Protein AF-0000000079328468 (afdb_homodimer)

Secondary structure (DSSP, 8-state):
---------EEEEE--GGGHHHHHHHHHHHHHHHH-----HHHHHHHHHHHHH-TTS-EEEEEEETTEEEEEEEEEEEEETTTTEEEEEEEEEEE-GGG-SSSHHHHHHHHHHHHHHH-TTEEEEEEEEETT-HHHHHHHHHTT-EE-SEEEEEEESS---/---------EEEEE--GGGHHHHHHHHHHHHHHHH-----HHHHHHHHHHHHH-TTS-EEEEEEETTEEEEEEEEEEEEETTTTEEEEEEEEEEE-GGG-SSSHHHHHHHHHHHHHHH-TTEEEEEEEEETT-HHHHHHHHHTT-EE-SEEEEEEESS---

Radius of gyration: 21.81 Å; Cα contacts (8 Å, |Δi|>4): 587; chains: 2; bounding box: 40×97×48 Å

pLDDT: mean 92.76, std 12.86, range [35.12, 98.88]

Foldseek 3Di:
DPPPVVPFDKDKDWDAPVCLVVLLVQLQVVCCVAVVAHDDSVVSSVVSNVCNVDPQAWTKIFIDTVNHGFWIKIWGWDADPVLQAIETEIDSTGGHPVCPPVCRRVVRVVVVVVVQVVDSRYPYYHYDGDPPPVVVVVVCVVSPDDDDPDDDDDDDPDDRD/DPPPVVPFDKDKDWDAPVCLVVLLVQLQCVCCVAVVAGDDSVVSSVVSNVCNVDPQAWTKMFIDTVNHGFWIKIWGWDADPVLQAIETEIDSTGGHPVCPPVCRRVVRVVVVVVVQVVDSRYDYYHYDGDPPPVVVVVVCVVSPDDDDPDDDDDDDPDDRD

Nearest PDB structures (foldseek):
  3dsb-assembly1_B  TM=9.586E-01  e=2.368E-22  Clostridioides difficile 630
  8a9n-assembly1_B  TM=8.950E-01  e=8.466E-10  Acinetobacter baumannii
  8a9o-assembly1_A  TM=9.016E-01  e=1.155E-09  Acinetobacter baumannii
  8a9o-assembly1_B  TM=8.934E-01  e=1.229E-09  Acinetobacter baumannii
  2fe7-assembly1_B  TM=8.605E-01  e=7.008E-09  Pseudomonas aeruginosa UCBPP-PA14

Structure (mmCIF, N/CA/C/O backbone):
data_AF-0000000079328468-model_v1
#
loop_
_entity.id
_entity.type
_entity.pdbx_description
1 polymer N-acetyltransferase
#
loop_
_atom_site.group_PDB
_atom_site.id
_atom_site.type_symbol
_atom_site.label_atom_id
_atom_site.label_alt_id
_atom_site.label_comp_id
_atom_site.label_asym_id
_atom_site.label_entity_id
_atom_site.label_seq_id
_atom_site.pdbx_PDB_ins_code
_atom_site.Cartn_x
_atom_site.Cartn_y
_atom_site.Cartn_z
_atom_site.occupancy
_atom_site.B_iso_or_equiv
_atom_site.auth_seq_id
_atom_site.auth_comp_id
_atom_site.auth_asym_id
_atom_site.auth_atom_id
_atom_site.pdbx_PDB_model_num
ATOM 1 N N . MET A 1 1 ? -11.258 -50.719 -21.359 1 35.12 1 MET A N 1
ATOM 2 C CA . MET A 1 1 ? -10.68 -49.375 -21.5 1 35.12 1 MET A CA 1
ATOM 3 C C . MET A 1 1 ? -10.758 -48.625 -20.172 1 35.12 1 MET A C 1
ATOM 5 O O . MET A 1 1 ? -11.852 -48.312 -19.703 1 35.12 1 MET A O 1
ATOM 9 N N . SER A 1 2 ? -9.914 -48.969 -19.172 1 38.81 2 SER A N 1
ATOM 10 C CA . SER A 1 2 ? -9.828 -48.406 -17.828 1 38.81 2 SER A CA 1
ATOM 11 C C . SER A 1 2 ? -9.859 -46.875 -17.891 1 38.81 2 SER A C 1
ATOM 13 O O . SER A 1 2 ? -9.125 -46.25 -18.672 1 38.81 2 SER A O 1
ATOM 15 N N . ASN A 1 3 ? -10.977 -46.219 -17.797 1 37.25 3 ASN A N 1
ATOM 16 C CA . ASN A 1 3 ? -11.086 -44.781 -17.719 1 37.25 3 ASN A CA 1
ATOM 17 C C . ASN A 1 3 ? -10.031 -44.188 -16.781 1 37.25 3 ASN A C 1
ATOM 19 O O . ASN A 1 3 ? -10.133 -44.312 -15.562 1 37.25 3 ASN A O 1
ATOM 23 N N . TYR A 1 4 ? -8.688 -44.406 -16.938 1 41.44 4 TYR A N 1
ATOM 24 C CA . TYR A 1 4 ? -7.66 -43.594 -16.297 1 41.44 4 TYR A CA 1
ATOM 25 C C . TYR A 1 4 ? -8.133 -42.156 -16.125 1 41.44 4 TYR A C 1
ATOM 27 O O . TYR A 1 4 ? -8.172 -41.375 -17.094 1 41.44 4 TYR A O 1
ATOM 35 N N . GLU A 1 5 ? -9.328 -41.844 -15.641 1 42.03 5 GLU A N 1
ATOM 36 C CA . GLU A 1 5 ? -9.664 -40.469 -15.289 1 42.03 5 GLU A CA 1
ATOM 37 C C . GLU A 1 5 ? -8.461 -39.75 -14.703 1 42.03 5 GLU A C 1
ATOM 39 O O . GLU A 1 5 ? -7.914 -40.156 -13.68 1 42.03 5 GLU A O 1
ATOM 44 N N . ASN A 1 6 ? -7.34 -39.312 -15.344 1 47.75 6 ASN A N 1
ATOM 45 C CA . ASN A 1 6 ? -6.262 -38.344 -15.125 1 47.75 6 ASN A CA 1
ATOM 46 C C . ASN A 1 6 ? -6.676 -37.25 -14.148 1 47.75 6 ASN A C 1
ATOM 48 O O . ASN A 1 6 ? -7.141 -36.188 -14.562 1 47.75 6 ASN A O 1
ATOM 52 N N . SER A 1 7 ? -7.453 -37.281 -13.102 1 56.78 7 SER A N 1
ATOM 53 C CA . SER A 1 7 ? -8.039 -36.281 -12.219 1 56.78 7 SER A CA 1
ATOM 54 C C . SER A 1 7 ? -6.969 -35.375 -11.641 1 56.78 7 SER A C 1
ATOM 56 O O . SER A 1 7 ? -6.176 -35.781 -10.789 1 56.78 7 SER A O 1
ATOM 58 N N . ASN A 1 8 ? -6.312 -34.5 -12.422 1 77.12 8 ASN A N 1
ATOM 59 C CA . ASN A 1 8 ? -5.41 -33.5 -11.898 1 77.12 8 ASN A CA 1
ATOM 60 C C . ASN A 1 8 ? -6.031 -32.75 -10.727 1 77.12 8 ASN A C 1
ATOM 62 O O . ASN A 1 8 ? -7.105 -32.156 -10.859 1 77.12 8 ASN A O 1
ATOM 66 N N . SER A 1 9 ? -5.543 -33.094 -9.492 1 90.56 9 SER A N 1
ATOM 67 C CA . SER A 1 9 ? -6.027 -32.469 -8.281 1 90.56 9 SER A CA 1
ATOM 68 C C . SER A 1 9 ? -5.605 -31 -8.227 1 90.56 9 SER A C 1
ATOM 70 O O . SER A 1 9 ? -4.414 -30.688 -8.102 1 90.56 9 SER A O 1
ATOM 72 N N . ILE A 1 10 ? -6.484 -30.141 -8.578 1 93.88 10 ILE A N 1
ATOM 73 C CA . ILE A 1 10 ? -6.246 -28.703 -8.539 1 93.88 10 ILE A CA 1
ATOM 74 C C . ILE A 1 10 ? -6.684 -28.141 -7.191 1 93.88 10 ILE A C 1
ATOM 76 O O . ILE A 1 10 ? -7.742 -28.5 -6.676 1 93.88 10 ILE A O 1
ATOM 80 N N . LYS A 1 11 ? -5.824 -27.312 -6.582 1 96.69 11 LYS A N 1
ATOM 81 C CA . LYS A 1 11 ? -6.152 -26.688 -5.301 1 96.69 11 LYS A CA 1
ATOM 82 C C . LYS A 1 11 ? -5.531 -25.297 -5.188 1 96.69 11 LYS A C 1
ATOM 84 O O . LYS A 1 11 ? -4.402 -25.078 -5.633 1 96.69 11 LYS A O 1
ATOM 89 N N . ILE A 1 12 ? -6.285 -24.391 -4.652 1 98.44 12 ILE A N 1
ATOM 90 C CA . ILE A 1 12 ? -5.719 -23.125 -4.164 1 98.44 12 ILE A CA 1
ATOM 91 C C . ILE A 1 12 ? -5.629 -23.156 -2.641 1 98.44 12 ILE A C 1
ATOM 93 O O . ILE A 1 12 ? -6.598 -23.516 -1.962 1 98.44 12 ILE A O 1
ATOM 97 N N . ARG A 1 13 ? -4.531 -22.859 -2.125 1 98.31 13 ARG A N 1
ATOM 98 C CA . ARG A 1 13 ? -4.328 -22.891 -0.681 1 98.31 13 ARG A CA 1
ATOM 99 C C . ARG A 1 13 ? -3.34 -21.797 -0.25 1 98.31 13 ARG A C 1
ATOM 101 O O . ARG A 1 13 ? -2.611 -21.25 -1.078 1 98.31 13 ARG A O 1
ATOM 108 N N . LYS A 1 14 ? -3.338 -21.5 1.048 1 98.5 14 LYS A N 1
ATOM 109 C CA . LYS A 1 14 ? -2.285 -20.656 1.599 1 98.5 14 LYS A CA 1
ATOM 110 C C . LYS A 1 14 ? -0.91 -21.297 1.402 1 98.5 14 LYS A C 1
ATOM 112 O O . LYS A 1 14 ? -0.753 -22.5 1.551 1 98.5 14 LYS A O 1
ATOM 117 N N . ALA A 1 15 ? 0.048 -20.516 1.051 1 98.69 15 ALA A N 1
ATOM 118 C CA . ALA A 1 15 ? 1.417 -21 0.904 1 98.69 15 ALA A CA 1
ATOM 119 C C . ALA A 1 15 ? 2.002 -21.406 2.254 1 98.69 15 ALA A C 1
ATOM 121 O O . ALA A 1 15 ? 1.599 -20.891 3.295 1 98.69 15 ALA A O 1
ATOM 122 N N . LYS A 1 16 ? 2.871 -22.344 2.18 1 97.88 16 LYS A N 1
ATOM 123 C CA . LYS A 1 16 ? 3.617 -22.812 3.34 1 97.88 16 LYS A CA 1
ATOM 124 C C . LYS A 1 16 ? 5.117 -22.625 3.143 1 97.88 16 LYS A C 1
ATOM 126 O O . LYS A 1 16 ? 5.574 -22.328 2.033 1 97.88 16 LYS A O 1
ATOM 131 N N . ILE A 1 17 ? 5.832 -22.812 4.27 1 98.44 17 ILE A N 1
ATOM 132 C CA . ILE A 1 17 ? 7.277 -22.609 4.219 1 98.44 17 ILE A CA 1
ATOM 133 C C . ILE A 1 17 ? 7.895 -23.594 3.219 1 98.44 17 ILE A C 1
ATOM 135 O O . ILE A 1 17 ? 8.891 -23.266 2.564 1 98.44 17 ILE A O 1
ATOM 139 N N . GLU A 1 18 ? 7.285 -24.703 2.963 1 98.25 18 GLU A N 1
ATOM 140 C CA . GLU A 1 18 ? 7.766 -25.703 2.012 1 98.25 18 GLU A CA 1
ATOM 141 C C . GLU A 1 18 ? 7.699 -25.188 0.581 1 98.25 18 GLU A C 1
ATOM 143 O O . GLU A 1 18 ? 8.344 -25.719 -0.317 1 98.25 18 GLU A O 1
ATOM 148 N N . ASP A 1 19 ? 6.926 -24.125 0.338 1 98.69 19 ASP A N 1
ATOM 149 C CA . ASP A 1 19 ? 6.766 -23.562 -0.994 1 98.69 19 ASP A CA 1
ATOM 150 C C . ASP A 1 19 ? 7.824 -22.484 -1.26 1 98.69 19 ASP A C 1
ATOM 152 O O . ASP A 1 19 ? 7.887 -21.938 -2.357 1 98.69 19 ASP A O 1
ATOM 156 N N . LEU A 1 20 ? 8.703 -22.219 -0.296 1 98.81 20 LEU A N 1
ATOM 157 C CA . LEU A 1 20 ? 9.625 -21.094 -0.315 1 98.81 20 LEU A CA 1
ATOM 158 C C . LEU A 1 20 ? 10.453 -21.094 -1.597 1 98.81 20 LEU A C 1
ATOM 160 O O . LEU A 1 20 ? 10.484 -20.094 -2.318 1 98.81 20 LEU A O 1
ATOM 164 N N . GLU A 1 21 ? 11.062 -22.156 -1.956 1 98.75 21 GLU A N 1
ATOM 165 C CA . GLU A 1 21 ? 11.961 -22.219 -3.1 1 98.75 21 GLU A CA 1
ATOM 166 C C . GLU A 1 21 ? 11.227 -21.906 -4.402 1 98.75 21 GLU A C 1
ATOM 168 O O . GLU A 1 21 ? 11.734 -21.141 -5.238 1 98.75 21 GLU A O 1
ATOM 173 N N . THR A 1 22 ? 10.07 -22.453 -4.547 1 98.75 22 THR A N 1
ATOM 174 C CA . THR A 1 22 ? 9.281 -22.234 -5.758 1 98.75 22 THR A CA 1
ATOM 175 C C . THR A 1 22 ? 8.844 -20.766 -5.844 1 98.75 22 THR A C 1
ATOM 177 O O . THR A 1 22 ? 8.938 -20.156 -6.906 1 98.75 22 THR A O 1
ATOM 180 N N . ILE A 1 23 ? 8.414 -20.188 -4.746 1 98.81 23 ILE A N 1
ATOM 181 C CA . ILE A 1 23 ? 7.93 -18.812 -4.723 1 98.81 23 ILE A CA 1
ATOM 182 C C . ILE A 1 23 ? 9.078 -17.859 -5.027 1 98.81 23 ILE A C 1
ATOM 184 O O . ILE A 1 23 ? 8.914 -16.891 -5.777 1 98.81 23 ILE A O 1
ATOM 188 N N . VAL A 1 24 ? 10.25 -18.156 -4.496 1 98.88 24 VAL A N 1
ATOM 189 C CA . VAL A 1 24 ? 11.43 -17.344 -4.781 1 98.88 24 VAL A CA 1
ATOM 190 C C . VAL A 1 24 ? 11.742 -17.406 -6.273 1 98.88 24 VAL A C 1
ATOM 192 O O . VAL A 1 24 ? 11.961 -16.375 -6.906 1 98.88 24 VAL A O 1
ATOM 195 N N . LYS A 1 25 ? 11.727 -18.578 -6.809 1 98.69 25 LYS A N 1
ATOM 196 C CA . LYS A 1 25 ? 11.984 -18.75 -8.234 1 98.69 25 LYS A CA 1
ATOM 197 C C . LYS A 1 25 ? 10.953 -18.016 -9.078 1 98.69 25 LYS A C 1
ATOM 199 O O . LYS A 1 25 ? 11.312 -17.328 -10.039 1 98.69 25 LYS A O 1
ATOM 204 N N . PHE A 1 26 ? 9.711 -18.125 -8.734 1 98.56 26 PHE A N 1
ATOM 205 C CA . PHE A 1 26 ? 8.633 -17.469 -9.461 1 98.56 26 PHE A CA 1
ATOM 206 C C . PHE A 1 26 ? 8.781 -15.953 -9.391 1 98.56 26 PHE A C 1
ATOM 208 O O . PHE A 1 26 ? 8.586 -15.258 -10.391 1 98.56 26 PHE A O 1
ATOM 215 N N . ASN A 1 27 ? 9.117 -15.438 -8.188 1 98.5 27 ASN A N 1
ATOM 216 C CA . ASN A 1 27 ? 9.305 -13.992 -8.047 1 98.5 27 ASN A CA 1
ATOM 217 C C . ASN A 1 27 ? 10.492 -13.5 -8.875 1 98.5 27 ASN A C 1
ATOM 219 O O . ASN A 1 27 ? 10.43 -12.422 -9.469 1 98.5 27 ASN A O 1
ATOM 223 N N . TYR A 1 28 ? 11.531 -14.266 -8.852 1 98.31 28 TYR A N 1
ATOM 224 C CA . TYR A 1 28 ? 12.68 -13.914 -9.68 1 98.31 28 TYR A CA 1
ATOM 225 C C . TYR A 1 28 ? 12.297 -13.836 -11.148 1 98.31 28 TYR A C 1
ATOM 227 O O . TYR A 1 28 ? 12.609 -12.852 -11.836 1 98.31 28 TYR A O 1
ATOM 235 N N . ASN A 1 29 ? 11.609 -14.836 -11.68 1 97.56 29 ASN A N 1
ATOM 236 C CA . ASN A 1 29 ? 11.156 -14.875 -13.062 1 97.56 29 ASN A CA 1
ATOM 237 C C . ASN A 1 29 ? 10.188 -13.734 -13.367 1 97.56 29 ASN A C 1
ATOM 239 O O . ASN A 1 29 ? 10.25 -13.125 -14.438 1 97.56 29 ASN A O 1
ATOM 243 N N . LEU A 1 30 ? 9.305 -13.5 -12.406 1 95.38 30 LEU A N 1
ATOM 244 C CA . LEU A 1 30 ? 8.344 -12.414 -12.547 1 95.38 30 LEU A CA 1
ATOM 245 C C . LEU A 1 30 ? 9.047 -11.086 -12.805 1 95.38 30 LEU A C 1
ATOM 247 O O . LEU A 1 30 ? 8.75 -10.398 -13.781 1 95.38 30 LEU A O 1
ATOM 251 N N . ALA A 1 31 ? 9.984 -10.727 -11.906 1 95.12 31 ALA A N 1
ATOM 252 C CA . ALA A 1 31 ? 10.734 -9.484 -12.023 1 95.12 31 ALA A CA 1
ATOM 253 C C . ALA A 1 31 ? 11.484 -9.422 -13.352 1 95.12 31 ALA A C 1
ATOM 255 O O . ALA A 1 31 ? 11.484 -8.391 -14.023 1 95.12 31 ALA A O 1
ATOM 256 N N . LYS A 1 32 ? 12.062 -10.5 -13.734 1 95.12 32 LYS A N 1
ATOM 257 C CA . LYS A 1 32 ? 12.844 -10.562 -14.969 1 95.12 32 LYS A CA 1
ATOM 258 C C . LYS A 1 32 ? 11.953 -10.414 -16.203 1 95.12 32 LYS A C 1
ATOM 260 O O . LYS A 1 32 ? 12.242 -9.609 -17.094 1 95.12 32 LYS A O 1
ATOM 265 N N . GLU A 1 33 ? 10.867 -11.109 -16.219 1 92.69 33 GLU A N 1
ATOM 266 C CA . GLU A 1 33 ? 10 -11.18 -17.391 1 92.69 33 GLU A CA 1
ATOM 267 C C . GLU A 1 33 ? 9.211 -9.883 -17.578 1 92.69 33 GLU A C 1
ATOM 269 O O . GLU A 1 33 ? 8.961 -9.461 -18.703 1 92.69 33 GLU A O 1
ATOM 274 N N . THR A 1 34 ? 8.812 -9.273 -16.5 1 89.12 34 THR A N 1
ATOM 275 C CA . THR A 1 34 ? 7.848 -8.188 -16.609 1 89.12 34 THR A CA 1
ATOM 276 C C . THR A 1 34 ? 8.539 -6.836 -16.438 1 89.12 34 THR A C 1
ATOM 278 O O . THR A 1 34 ? 8.078 -5.828 -16.984 1 89.12 34 THR A O 1
ATOM 281 N N . GLU A 1 35 ? 9.641 -6.809 -15.633 1 88.44 35 GLU A N 1
ATOM 282 C CA . GLU A 1 35 ? 10.266 -5.523 -15.344 1 88.44 35 GLU A CA 1
ATOM 283 C C . GLU A 1 35 ? 11.734 -5.523 -15.75 1 88.44 35 GLU A C 1
ATOM 285 O O . GLU A 1 35 ? 12.438 -4.527 -15.57 1 88.44 35 GLU A O 1
ATOM 290 N N . ASP A 1 36 ? 12.227 -6.602 -16.328 1 91.56 36 ASP A N 1
ATOM 291 C CA . ASP A 1 36 ? 13.609 -6.773 -16.766 1 91.56 36 ASP A CA 1
ATOM 292 C C . ASP A 1 36 ? 14.578 -6.52 -15.602 1 91.56 36 ASP A C 1
ATOM 294 O O . ASP A 1 36 ? 15.609 -5.867 -15.781 1 91.56 36 ASP A O 1
ATOM 298 N N . LYS A 1 37 ? 14.211 -6.992 -14.414 1 92.69 37 LYS A N 1
ATOM 299 C CA . LYS A 1 37 ? 15.031 -6.859 -13.211 1 92.69 37 LYS A CA 1
ATOM 300 C C . LYS A 1 37 ? 15.602 -8.203 -12.781 1 92.69 37 LYS A C 1
ATOM 302 O O . LYS A 1 37 ? 14.914 -9.227 -12.844 1 92.69 37 LYS A O 1
ATOM 307 N N . GLU A 1 38 ? 16.812 -8.148 -12.375 1 96.19 38 GLU A N 1
ATOM 308 C CA . GLU A 1 38 ? 17.438 -9.305 -11.734 1 96.19 38 GLU A CA 1
ATOM 309 C C . GLU A 1 38 ? 17.531 -9.109 -10.219 1 96.19 38 GLU A C 1
ATOM 311 O O . GLU A 1 38 ? 18.391 -8.367 -9.742 1 96.19 38 GLU A O 1
ATOM 316 N N . LEU A 1 39 ? 16.766 -9.789 -9.523 1 97.06 39 LEU A N 1
ATOM 317 C CA . LEU A 1 39 ? 16.703 -9.625 -8.078 1 97.06 39 LEU A CA 1
ATOM 318 C C . LEU A 1 39 ? 17.844 -10.367 -7.395 1 97.06 39 LEU A C 1
ATOM 320 O O . LEU A 1 39 ? 18.312 -11.391 -7.891 1 97.06 39 LEU A O 1
ATOM 324 N N . ASP A 1 40 ? 18.328 -9.828 -6.34 1 97.5 40 ASP A N 1
ATOM 325 C CA . ASP A 1 40 ? 19.266 -10.539 -5.477 1 97.5 40 ASP A CA 1
ATOM 326 C C .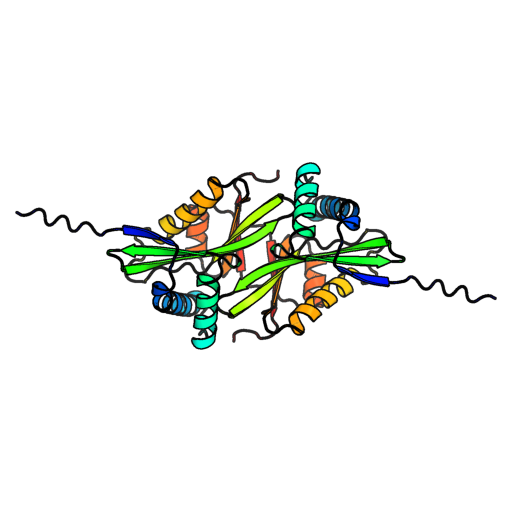 ASP A 1 40 ? 18.594 -11.711 -4.781 1 97.5 40 ASP A C 1
ATOM 328 O O . ASP A 1 40 ? 17.703 -11.516 -3.951 1 97.5 40 ASP A O 1
ATOM 332 N N . LEU A 1 41 ? 19.062 -12.883 -5.074 1 98 41 LEU A N 1
ATOM 333 C CA . LEU A 1 41 ? 18.391 -14.094 -4.621 1 98 41 LEU A CA 1
ATOM 334 C C . LEU A 1 41 ? 18.438 -14.211 -3.102 1 98 41 LEU A C 1
ATOM 336 O O . LEU A 1 41 ? 17.516 -14.727 -2.48 1 98 41 LEU A O 1
ATOM 340 N N . GLU A 1 42 ? 19.469 -13.742 -2.525 1 98.31 42 GLU A N 1
ATOM 341 C CA . GLU A 1 42 ? 19.578 -13.805 -1.071 1 98.31 42 GLU A CA 1
ATOM 342 C C . GLU A 1 42 ? 18.562 -12.883 -0.408 1 98.31 42 GLU A C 1
ATOM 344 O O . GLU A 1 42 ? 17.859 -13.289 0.519 1 98.31 42 GLU A O 1
ATOM 349 N N . ILE A 1 43 ? 18.469 -11.68 -0.901 1 97.81 43 ILE A N 1
ATOM 350 C CA . ILE A 1 43 ? 17.516 -10.711 -0.367 1 97.81 43 ILE A CA 1
ATOM 351 C C . ILE A 1 43 ? 16.078 -11.203 -0.623 1 97.81 43 ILE A C 1
ATOM 353 O O . ILE A 1 43 ? 15.242 -11.18 0.28 1 97.81 43 ILE A O 1
ATOM 357 N N . LEU A 1 44 ? 15.875 -11.672 -1.829 1 98.5 44 LEU A N 1
ATOM 358 C CA . LEU A 1 44 ? 14.562 -12.172 -2.213 1 98.5 44 LEU A CA 1
ATOM 359 C C . LEU A 1 44 ? 14.141 -13.336 -1.329 1 98.5 44 LEU A C 1
ATOM 361 O O . LEU A 1 44 ? 13.008 -13.383 -0.848 1 98.5 44 LEU A O 1
ATOM 365 N N . THR A 1 45 ? 15.039 -14.266 -1.101 1 98.88 45 THR A N 1
ATOM 366 C CA . THR A 1 45 ? 14.734 -15.43 -0.282 1 98.88 45 THR A CA 1
ATOM 367 C C . THR A 1 45 ? 14.359 -15.016 1.137 1 98.88 45 THR A C 1
ATOM 369 O O . THR A 1 45 ? 13.359 -15.484 1.681 1 98.88 45 THR A O 1
ATOM 372 N N . LYS A 1 46 ? 15.086 -14.133 1.686 1 98.69 46 LYS A N 1
ATOM 373 C CA . LYS A 1 46 ? 14.805 -13.641 3.033 1 98.69 46 LYS A CA 1
ATOM 374 C C . LYS A 1 46 ? 13.469 -12.906 3.082 1 98.69 46 LYS A C 1
ATOM 376 O O . LYS A 1 46 ? 12.719 -13.039 4.051 1 98.69 46 LYS A O 1
ATOM 381 N N . GLY A 1 47 ? 13.219 -12.133 2.027 1 98.5 47 GLY A N 1
ATOM 382 C CA . GLY A 1 47 ? 11.969 -11.398 1.951 1 98.5 47 GLY A CA 1
ATOM 383 C C . GLY A 1 47 ? 10.75 -12.305 1.878 1 98.5 47 GLY A C 1
ATOM 384 O O . GLY A 1 47 ? 9.758 -12.078 2.576 1 98.5 47 GLY A O 1
ATOM 385 N N . VAL A 1 48 ? 10.82 -13.312 1.042 1 98.81 48 VAL A N 1
ATOM 386 C CA . VAL A 1 48 ? 9.719 -14.258 0.901 1 98.81 48 VAL A CA 1
ATOM 387 C C . VAL A 1 48 ? 9.562 -15.062 2.191 1 98.81 48 VAL A C 1
ATOM 389 O O . VAL A 1 48 ? 8.445 -15.258 2.672 1 98.81 48 VAL A O 1
ATOM 392 N N . GLU A 1 49 ? 10.641 -15.492 2.746 1 98.81 49 GLU A N 1
ATOM 393 C CA . GLU A 1 49 ? 10.602 -16.25 3.994 1 98.81 49 GLU A CA 1
ATOM 394 C C . GLU A 1 49 ? 9.945 -15.438 5.109 1 98.81 49 GLU A C 1
ATOM 396 O O . GLU A 1 49 ? 9.141 -15.969 5.879 1 98.81 49 GLU A O 1
ATOM 401 N N . SER A 1 50 ? 10.32 -14.195 5.203 1 98.38 50 SER A N 1
ATOM 402 C CA . SER A 1 50 ? 9.75 -13.305 6.207 1 98.38 50 SER A CA 1
ATOM 403 C C . SER A 1 50 ? 8.234 -13.211 6.07 1 98.38 50 SER A C 1
ATOM 405 O O . SER A 1 50 ? 7.508 -13.273 7.066 1 98.38 50 SER A O 1
ATOM 407 N N . MET A 1 51 ? 7.816 -13.094 4.875 1 97.75 51 MET A N 1
ATOM 408 C CA . MET A 1 51 ? 6.383 -13 4.609 1 97.75 51 MET A CA 1
ATOM 409 C C . MET A 1 51 ? 5.672 -14.297 4.973 1 97.75 51 MET A C 1
ATOM 411 O O . MET A 1 51 ? 4.594 -14.273 5.562 1 97.75 51 MET A O 1
ATOM 415 N N . LEU A 1 52 ? 6.254 -15.422 4.633 1 98.5 52 LEU A N 1
ATOM 416 C CA . LEU A 1 52 ? 5.645 -16.719 4.902 1 98.5 52 LEU A CA 1
ATOM 417 C C . LEU A 1 52 ? 5.57 -16.984 6.402 1 98.5 52 LEU A C 1
ATOM 419 O O . LEU A 1 52 ? 4.707 -17.734 6.859 1 98.5 52 LEU A O 1
ATOM 423 N N . SER A 1 53 ? 6.363 -16.281 7.156 1 97.81 53 SER A N 1
ATOM 424 C CA . SER A 1 53 ? 6.457 -16.547 8.586 1 97.81 53 SER A CA 1
ATOM 425 C C . SER A 1 53 ? 5.691 -15.508 9.398 1 97.81 53 SER A C 1
ATOM 427 O O . SER A 1 53 ? 5.555 -15.641 10.617 1 97.81 53 SER A O 1
ATOM 429 N N . ASP A 1 54 ? 5.215 -14.5 8.844 1 97.56 54 ASP A N 1
ATOM 430 C CA . ASP A 1 54 ? 4.566 -13.391 9.523 1 97.56 54 ASP A CA 1
ATOM 431 C C . ASP A 1 54 ? 3.32 -12.93 8.773 1 97.56 54 ASP A C 1
ATOM 433 O O . ASP A 1 54 ? 3.414 -12.133 7.836 1 97.56 54 ASP A O 1
ATOM 437 N N . LYS A 1 55 ? 2.193 -13.289 9.211 1 95.56 55 LYS A N 1
ATOM 438 C CA . LYS A 1 55 ? 0.928 -13.07 8.516 1 95.56 55 LYS A CA 1
ATOM 439 C C . LYS A 1 55 ? 0.532 -11.594 8.539 1 95.56 55 LYS A C 1
ATOM 441 O O . LYS A 1 55 ? -0.361 -11.172 7.805 1 95.56 55 LYS A O 1
ATOM 446 N N . SER A 1 56 ? 1.134 -10.82 9.352 1 96.19 56 SER A N 1
ATOM 447 C CA . SER A 1 56 ? 0.827 -9.391 9.391 1 96.19 56 SER A CA 1
ATOM 448 C C . SER A 1 56 ? 1.368 -8.68 8.164 1 96.19 56 SER A C 1
ATOM 450 O O . SER A 1 56 ? 0.97 -7.547 7.871 1 96.19 56 SER A O 1
ATOM 452 N N . LYS A 1 57 ? 2.275 -9.375 7.418 1 97.5 57 LYS A N 1
ATOM 453 C CA . LYS A 1 57 ? 2.906 -8.766 6.25 1 97.5 57 LYS A CA 1
ATOM 454 C C . LYS A 1 57 ? 2.078 -9 4.992 1 97.5 57 LYS A C 1
ATOM 456 O O . LYS A 1 57 ? 2.154 -8.227 4.035 1 97.5 57 LYS A O 1
ATOM 461 N N . GLY A 1 58 ? 1.348 -9.984 4.934 1 97.75 58 GLY A N 1
ATOM 462 C CA . GLY A 1 58 ? 0.569 -10.414 3.781 1 97.75 58 GLY A CA 1
ATOM 463 C C . GLY A 1 58 ? 0.335 -11.914 3.742 1 97.75 58 GLY A C 1
ATOM 464 O O . GLY A 1 58 ? 0.543 -12.602 4.742 1 97.75 58 GLY A O 1
ATOM 465 N N . GLN A 1 59 ? -0.125 -12.336 2.643 1 98.38 59 GLN A N 1
ATOM 466 C CA . GLN A 1 59 ? -0.428 -13.75 2.482 1 98.38 59 GLN A CA 1
ATOM 467 C C . GLN A 1 59 ? -0.215 -14.203 1.039 1 98.38 59 GLN A C 1
ATOM 469 O O . GLN A 1 59 ? -0.722 -13.57 0.108 1 98.38 59 GLN A O 1
ATOM 474 N N . TYR A 1 60 ? 0.561 -15.25 0.879 1 98.81 60 TYR A N 1
ATOM 475 C CA . TYR A 1 60 ? 0.664 -15.938 -0.401 1 98.81 60 TYR A CA 1
ATOM 476 C C . TYR A 1 60 ? -0.392 -17.031 -0.517 1 98.81 60 TYR A C 1
ATOM 478 O O . TYR A 1 60 ? -0.616 -17.797 0.429 1 98.81 60 TYR A O 1
ATOM 486 N N . TYR A 1 61 ? -0.97 -17.094 -1.661 1 98.81 61 TYR A N 1
ATOM 487 C CA . TYR A 1 61 ? -1.736 -18.25 -2.094 1 98.81 61 TYR A CA 1
ATOM 488 C C . TYR A 1 61 ? -1.099 -18.906 -3.316 1 98.81 61 TYR A C 1
ATOM 490 O O . TYR A 1 61 ? -0.606 -18.203 -4.207 1 98.81 61 TYR A O 1
ATOM 498 N N . VAL A 1 62 ? -1.162 -20.219 -3.322 1 98.81 62 VAL A N 1
ATOM 499 C CA . VAL A 1 62 ? -0.575 -20.938 -4.449 1 98.81 62 VAL A CA 1
ATOM 500 C C . VAL A 1 62 ? -1.636 -21.812 -5.109 1 98.81 62 VAL A C 1
ATOM 502 O O . VAL A 1 62 ? -2.562 -22.281 -4.445 1 98.81 62 VAL A O 1
ATOM 505 N N . TYR A 1 63 ? -1.498 -21.875 -6.383 1 98.69 63 TYR A N 1
ATOM 506 C CA . TYR A 1 63 ? -2.258 -22.797 -7.219 1 98.69 63 TYR A CA 1
ATOM 507 C C . TYR A 1 63 ? -1.473 -24.078 -7.469 1 98.69 63 TYR A C 1
ATOM 509 O O . TYR A 1 63 ? -0.364 -24.047 -8.008 1 98.69 63 TYR A O 1
ATOM 517 N N . THR A 1 64 ? -2.051 -25.266 -7.105 1 98.25 64 THR A N 1
ATOM 518 C CA . THR A 1 64 ? -1.308 -26.5 -7.246 1 98.25 64 THR A CA 1
ATOM 519 C C . THR A 1 64 ? -2.041 -27.469 -8.172 1 98.25 64 THR A C 1
ATOM 521 O O . THR A 1 64 ? -3.273 -27.516 -8.188 1 98.25 64 THR A O 1
ATOM 524 N N . ILE A 1 65 ? -1.285 -28.141 -8.969 1 97.19 65 ILE A N 1
ATOM 525 C CA . ILE A 1 65 ? -1.724 -29.281 -9.758 1 97.19 65 ILE A CA 1
ATOM 526 C C . ILE A 1 65 ? -0.945 -30.531 -9.336 1 97.19 65 ILE A C 1
ATOM 528 O O . ILE A 1 65 ? 0.281 -30.578 -9.461 1 97.19 65 ILE A O 1
ATOM 532 N N . ASN A 1 66 ? -1.668 -31.5 -8.789 1 95.81 66 ASN A N 1
ATOM 533 C CA . ASN A 1 66 ? -1.028 -32.688 -8.258 1 95.81 66 ASN A CA 1
ATOM 534 C C . ASN A 1 66 ? 0.066 -32.344 -7.254 1 95.81 66 ASN A C 1
ATOM 536 O O . ASN A 1 66 ? 1.189 -32.844 -7.355 1 95.81 66 ASN A O 1
ATOM 540 N N . ASP A 1 67 ? -0.176 -31.328 -6.434 1 94.88 67 ASP A N 1
ATOM 541 C CA . ASP A 1 67 ? 0.616 -30.922 -5.277 1 94.88 67 ASP A CA 1
ATOM 542 C C . ASP A 1 67 ? 1.864 -30.156 -5.715 1 94.88 67 ASP A C 1
ATOM 544 O O . ASP A 1 67 ? 2.748 -29.891 -4.898 1 94.88 67 ASP A O 1
ATOM 548 N N . LYS A 1 68 ? 1.872 -29.859 -6.965 1 96.88 68 LYS A N 1
ATOM 549 C CA . LYS A 1 68 ? 2.949 -29 -7.453 1 96.88 68 LYS A CA 1
ATOM 550 C C . LYS A 1 68 ? 2.467 -27.578 -7.645 1 96.88 68 LYS A C 1
ATOM 552 O O . LYS A 1 68 ? 1.433 -27.344 -8.273 1 96.88 68 LYS A O 1
ATOM 557 N N . VAL A 1 69 ? 3.236 -26.641 -7.152 1 98.5 69 VAL A N 1
ATOM 558 C CA . VAL A 1 69 ? 2.877 -25.234 -7.293 1 98.5 69 VAL A CA 1
ATOM 559 C C . VAL A 1 69 ? 3.123 -24.766 -8.727 1 98.5 69 VAL A C 1
ATOM 561 O O . VAL A 1 69 ? 4.238 -24.891 -9.242 1 98.5 69 VAL A O 1
ATOM 564 N N . VAL A 1 70 ? 2.072 -24.219 -9.359 1 98.38 70 VAL A N 1
ATOM 565 C CA . VAL A 1 70 ? 2.223 -23.797 -10.75 1 98.38 70 VAL A CA 1
ATOM 566 C C . VAL A 1 70 ? 1.873 -22.312 -10.891 1 98.38 70 VAL A C 1
ATOM 568 O O . VAL A 1 70 ? 2.076 -21.719 -11.953 1 98.38 70 VAL A O 1
ATOM 571 N N . GLY A 1 71 ? 1.313 -21.672 -9.867 1 98.56 71 GLY A N 1
ATOM 572 C CA . GLY A 1 71 ? 0.957 -20.266 -9.836 1 98.56 71 GLY A CA 1
ATOM 573 C C . GLY A 1 71 ? 0.886 -19.703 -8.43 1 98.56 71 GLY A C 1
ATOM 574 O O . GLY A 1 71 ? 0.793 -20.453 -7.453 1 98.56 71 GLY A O 1
ATOM 575 N N . GLN A 1 72 ? 0.959 -18.469 -8.344 1 98.88 72 GLN A N 1
ATOM 576 C CA . GLN A 1 72 ? 0.92 -17.812 -7.043 1 98.88 72 GLN A CA 1
ATOM 577 C C . GLN A 1 72 ? 0.246 -16.453 -7.137 1 98.88 72 GLN A C 1
ATOM 579 O O . GLN A 1 72 ? 0.157 -15.867 -8.219 1 98.88 72 GLN A O 1
ATOM 584 N N . ILE A 1 73 ? -0.242 -15.977 -6.066 1 98.62 73 ILE A N 1
ATOM 585 C CA . ILE A 1 73 ? -0.718 -14.617 -5.84 1 98.62 73 ILE A CA 1
ATOM 586 C C . ILE A 1 73 ? -0.455 -14.211 -4.391 1 98.62 73 ILE A C 1
ATOM 588 O O . ILE A 1 73 ? -0.517 -15.047 -3.486 1 98.62 73 ILE A O 1
ATOM 592 N N . MET A 1 74 ? -0.122 -13.008 -4.195 1 98.75 74 MET A N 1
ATOM 593 C CA . MET A 1 74 ? 0.128 -12.477 -2.859 1 98.75 74 MET A CA 1
ATOM 594 C C . MET A 1 74 ? -0.659 -11.188 -2.629 1 98.75 74 MET A C 1
ATOM 596 O O . MET A 1 74 ? -0.907 -10.43 -3.568 1 98.75 74 MET A O 1
ATOM 600 N N . HIS A 1 75 ? -1.096 -11.008 -1.446 1 98.56 75 HIS A N 1
ATOM 601 C CA . HIS A 1 75 ? -1.574 -9.664 -1.12 1 98.56 75 HIS A CA 1
ATOM 602 C C . HIS A 1 75 ? -0.929 -9.148 0.161 1 98.56 75 HIS A C 1
ATOM 604 O O . HIS A 1 75 ? -0.588 -9.93 1.05 1 98.56 75 HIS A O 1
ATOM 610 N N . THR A 1 76 ? -0.73 -7.848 0.218 1 98.62 76 THR A N 1
ATOM 611 C CA . THR A 1 76 ? -0.371 -7.109 1.424 1 98.62 76 THR A CA 1
ATOM 612 C C . THR A 1 76 ? -1.529 -6.23 1.886 1 98.62 76 THR A C 1
ATOM 614 O O . THR A 1 76 ? -2.627 -6.293 1.326 1 98.62 76 THR A O 1
ATOM 617 N N . TYR A 1 77 ? -1.27 -5.477 2.953 1 97.81 77 TYR A N 1
ATOM 618 C CA . TYR A 1 77 ? -2.363 -4.758 3.598 1 97.81 77 TYR A CA 1
ATOM 619 C C . TYR A 1 77 ? -2.113 -3.254 3.58 1 97.81 77 TYR A C 1
ATOM 621 O O . TYR A 1 77 ? -0.973 -2.807 3.727 1 97.81 77 TYR A O 1
ATOM 629 N N . GLU A 1 78 ? -3.182 -2.533 3.457 1 97.88 78 GLU A N 1
ATOM 630 C CA . GLU A 1 78 ? -3.197 -1.09 3.678 1 97.88 78 GLU A CA 1
ATOM 631 C C . GLU A 1 78 ? -4.434 -0.665 4.465 1 97.88 78 GLU A C 1
ATOM 633 O O . GLU A 1 78 ? -5.562 -0.862 4.012 1 97.88 78 GLU A O 1
ATOM 638 N N . TRP A 1 79 ? -4.25 -0.048 5.582 1 97.94 79 TRP A N 1
ATOM 639 C CA . TRP A 1 79 ? -5.375 0.469 6.355 1 97.94 79 TRP A CA 1
ATOM 640 C C . TRP A 1 79 ? -5.93 1.741 5.723 1 97.94 79 TRP A C 1
ATOM 642 O O . TRP A 1 79 ? -5.168 2.613 5.297 1 97.94 79 TRP A O 1
ATOM 652 N N . SER A 1 80 ? -7.203 1.842 5.645 1 97.38 80 SER A N 1
ATOM 653 C CA . SER A 1 80 ? -7.898 3.055 5.23 1 97.38 80 SER A CA 1
ATOM 654 C C . SER A 1 80 ? -8.719 3.639 6.371 1 97.38 80 SER A C 1
ATOM 656 O O . SER A 1 80 ? -9.781 3.107 6.715 1 97.38 80 SER A O 1
ATOM 658 N N . ASP A 1 81 ? -8.305 4.773 6.898 1 97.81 81 ASP A N 1
ATOM 659 C CA . ASP A 1 81 ? -9.094 5.465 7.918 1 97.81 81 ASP A CA 1
ATOM 660 C C . ASP A 1 81 ? -10.453 5.887 7.367 1 97.81 81 ASP A C 1
ATOM 662 O O . ASP A 1 81 ? -11.453 5.844 8.078 1 97.81 81 ASP A O 1
ATOM 666 N N . TRP A 1 82 ? -10.461 6.277 6.086 1 97.06 82 TRP A N 1
ATOM 667 C CA . TRP A 1 82 ? -11.672 6.809 5.469 1 97.06 82 TRP A CA 1
ATOM 668 C C . TRP A 1 82 ? -12.758 5.738 5.391 1 97.06 82 TRP A C 1
ATOM 670 O O . TRP A 1 82 ? -13.945 6.043 5.496 1 97.06 82 TRP A O 1
ATOM 680 N N . ARG A 1 83 ? -12.312 4.469 5.289 1 96.31 83 ARG A N 1
ATOM 681 C CA . ARG A 1 83 ? -13.258 3.365 5.109 1 96.31 83 ARG A CA 1
ATOM 682 C C . ARG A 1 83 ? -13.383 2.543 6.387 1 96.31 83 ARG A C 1
ATOM 684 O O . ARG A 1 83 ? -14.258 1.688 6.496 1 96.31 83 ARG A O 1
ATOM 691 N N . ASN A 1 84 ? -12.469 2.861 7.316 1 97.38 84 ASN A N 1
ATOM 692 C CA . ASN A 1 84 ? -12.398 2.016 8.5 1 97.38 84 ASN A CA 1
ATOM 693 C C . ASN A 1 84 ? -12.281 0.54 8.133 1 97.38 84 ASN A C 1
ATOM 695 O O . ASN A 1 84 ? -13.055 -0.288 8.609 1 97.38 84 ASN A O 1
ATOM 699 N N . GLY A 1 85 ? -11.289 0.276 7.312 1 97 85 GLY A N 1
ATOM 700 C CA . GLY A 1 85 ? -11.086 -1.07 6.801 1 97 85 GLY A CA 1
ATOM 701 C C . GLY A 1 85 ? -9.766 -1.243 6.078 1 97 85 GLY A C 1
ATOM 702 O O . GLY A 1 85 ? -9.008 -0.285 5.926 1 97 85 GLY A O 1
ATOM 703 N N . MET A 1 86 ? -9.508 -2.441 5.668 1 97.25 86 MET A N 1
ATOM 704 C CA . MET A 1 86 ? -8.25 -2.771 5.016 1 97.25 86 MET A CA 1
ATOM 705 C C . MET A 1 86 ? -8.422 -2.857 3.504 1 97.25 86 MET A C 1
ATOM 707 O O . MET A 1 86 ? -9.438 -3.359 3.02 1 97.25 86 MET A O 1
ATOM 711 N N . PHE A 1 87 ? -7.484 -2.361 2.783 1 97.75 87 PHE A N 1
ATOM 712 C CA . PHE A 1 87 ? -7.324 -2.729 1.382 1 97.75 87 PHE A CA 1
ATOM 713 C C . PHE A 1 87 ? -6.312 -3.861 1.231 1 97.75 87 PHE A C 1
ATOM 715 O O . PHE A 1 87 ? -5.281 -3.875 1.906 1 97.75 87 PHE A O 1
ATOM 722 N N . LEU A 1 88 ? -6.613 -4.77 0.365 1 98.12 88 LEU A N 1
ATOM 723 C CA . LEU A 1 88 ? -5.645 -5.781 -0.05 1 98.12 88 LEU A CA 1
ATOM 724 C C . LEU A 1 88 ? -4.914 -5.344 -1.315 1 98.12 88 LEU A C 1
ATOM 726 O O . LEU A 1 88 ? -5.547 -5.062 -2.336 1 98.12 88 LEU A O 1
ATOM 730 N N . TRP A 1 89 ? -3.65 -5.238 -1.238 1 98.5 89 TRP A N 1
ATOM 731 C CA . TRP A 1 89 ? -2.836 -4.949 -2.414 1 98.5 89 TRP A CA 1
ATOM 732 C C . TRP A 1 89 ? -2.314 -6.234 -3.049 1 98.5 89 TRP A C 1
ATOM 734 O O . TRP A 1 89 ? -1.46 -6.914 -2.477 1 98.5 89 TRP A O 1
ATOM 744 N N . VAL A 1 90 ? -2.809 -6.516 -4.188 1 97.88 90 VAL A N 1
ATOM 745 C CA . VAL A 1 90 ? -2.404 -7.723 -4.902 1 97.88 90 VAL A CA 1
ATOM 746 C C . VAL A 1 90 ? -1.042 -7.504 -5.555 1 97.88 90 VAL A C 1
ATOM 748 O O . VAL A 1 90 ? -0.816 -6.484 -6.211 1 97.88 90 VAL A O 1
ATOM 751 N N . GLN A 1 91 ? -0.183 -8.453 -5.32 1 96.31 91 GLN A N 1
ATOM 752 C CA . GLN A 1 91 ? 1.187 -8.445 -5.824 1 96.31 91 GLN A CA 1
ATOM 753 C C . GLN A 1 91 ? 1.662 -9.852 -6.164 1 96.31 91 GLN A C 1
ATOM 755 O O . GLN A 1 91 ? 0.977 -10.836 -5.863 1 96.31 91 GLN A O 1
ATOM 760 N N . SER A 1 92 ? 2.857 -9.93 -6.848 1 96.69 92 SER A N 1
ATOM 761 C CA . SER A 1 92 ? 3.607 -11.164 -7.074 1 96.69 92 SER A CA 1
ATOM 762 C C . SER A 1 92 ? 2.721 -12.242 -7.688 1 96.69 92 SER A C 1
ATOM 764 O O . SER A 1 92 ? 2.705 -13.383 -7.215 1 96.69 92 SER A O 1
ATOM 766 N N . VAL A 1 93 ? 1.993 -11.82 -8.633 1 96.12 93 VAL A N 1
ATOM 767 C CA . VAL A 1 93 ? 1.19 -12.781 -9.383 1 96.12 93 VAL A CA 1
ATOM 768 C C . VAL A 1 93 ? 2.035 -13.414 -10.484 1 96.12 93 VAL A C 1
ATOM 770 O O . VAL A 1 93 ? 2.643 -12.711 -11.289 1 96.12 93 VAL A O 1
ATOM 773 N N . TYR A 1 94 ? 2.123 -14.711 -10.461 1 97.19 94 TYR A N 1
ATOM 774 C CA . TYR A 1 94 ? 2.947 -15.43 -11.43 1 97.19 94 TYR A CA 1
ATOM 775 C C . TYR A 1 94 ? 2.375 -16.812 -11.719 1 97.19 94 TYR A C 1
ATOM 777 O O . TYR A 1 94 ? 1.92 -17.5 -10.805 1 97.19 94 TYR A O 1
ATOM 785 N N . VAL A 1 95 ? 2.344 -17.141 -12.953 1 97.25 95 VAL A N 1
ATOM 786 C CA . VAL A 1 95 ? 1.977 -18.469 -13.406 1 97.25 95 VAL A CA 1
ATOM 787 C C . VAL A 1 95 ? 3.109 -19.062 -14.242 1 97.25 95 VAL A C 1
ATOM 789 O O . VAL A 1 95 ? 3.598 -18.438 -15.18 1 97.25 95 VAL A O 1
ATOM 792 N N . ASP A 1 96 ? 3.477 -20.25 -13.82 1 97.19 96 ASP A N 1
ATOM 793 C CA . ASP A 1 96 ? 4.504 -20.938 -14.602 1 97.19 96 ASP A CA 1
ATOM 794 C C . ASP A 1 96 ? 4.16 -20.938 -16.078 1 97.19 96 ASP A C 1
ATOM 796 O O . ASP A 1 96 ? 3.006 -21.156 -16.453 1 97.19 96 ASP A O 1
ATOM 800 N N . ALA A 1 97 ? 5.121 -20.719 -16.922 1 94.56 97 ALA A N 1
ATOM 801 C CA . ALA A 1 97 ? 4.938 -20.531 -18.359 1 94.56 97 ALA A CA 1
ATOM 802 C C . ALA A 1 97 ? 4.148 -21.688 -18.969 1 94.56 97 ALA A C 1
ATOM 804 O O . ALA A 1 97 ? 3.279 -21.469 -19.812 1 94.56 97 ALA A O 1
ATOM 805 N N . LYS A 1 98 ? 4.371 -22.922 -18.516 1 94.62 98 LYS A N 1
ATOM 806 C CA . LYS A 1 98 ? 3.766 -24.125 -19.078 1 94.62 98 LYS A CA 1
ATOM 807 C C . LYS A 1 98 ? 2.279 -24.203 -18.734 1 94.62 98 LYS A C 1
ATOM 809 O O . LYS A 1 98 ? 1.543 -25 -19.328 1 94.62 98 LYS A O 1
ATOM 814 N N . HIS A 1 99 ? 1.839 -23.406 -17.844 1 95.75 99 HIS A N 1
ATOM 815 C CA . HIS A 1 99 ? 0.465 -23.516 -17.375 1 95.75 99 HIS A CA 1
ATOM 816 C C . HIS A 1 99 ? -0.314 -22.234 -17.641 1 95.75 99 HIS A C 1
ATOM 818 O O . HIS A 1 99 ? -1.385 -22.016 -17.062 1 95.75 99 HIS A O 1
ATOM 824 N N . ARG A 1 100 ? 0.243 -21.328 -18.484 1 93.12 100 ARG A N 1
ATOM 825 C CA . ARG A 1 100 ? -0.402 -20.062 -18.781 1 93.12 100 ARG A CA 1
ATOM 826 C C . ARG A 1 100 ? -1.513 -20.234 -19.812 1 93.12 100 ARG A C 1
ATOM 828 O O . ARG A 1 100 ? -1.628 -21.297 -20.422 1 93.12 100 ARG A O 1
ATOM 835 N N . ARG A 1 101 ? -2.426 -19.328 -19.797 1 90.69 101 ARG A N 1
ATOM 836 C CA . ARG A 1 101 ? -3.564 -19.312 -20.719 1 90.69 101 ARG A CA 1
ATOM 837 C C . ARG A 1 101 ? -4.523 -20.453 -20.406 1 90.69 101 ARG A C 1
ATOM 839 O O . ARG A 1 101 ? -5.105 -21.047 -21.328 1 90.69 101 ARG A O 1
ATOM 846 N N . LYS A 1 102 ? -4.57 -20.875 -19.156 1 92.5 102 LYS A N 1
ATOM 847 C CA . LYS A 1 102 ? -5.461 -21.938 -18.703 1 92.5 102 LYS A CA 1
ATOM 848 C C . LYS A 1 102 ? -6.375 -21.453 -17.594 1 92.5 102 LYS A C 1
ATOM 850 O O . LYS A 1 102 ? -7.004 -22.266 -16.906 1 92.5 102 LYS A O 1
ATOM 855 N N . GLY A 1 103 ? -6.344 -20.125 -17.266 1 92.56 103 GLY A N 1
ATOM 856 C CA . GLY A 1 103 ? -7.277 -19.547 -16.312 1 92.56 103 GLY A CA 1
ATOM 857 C C . GLY A 1 103 ? -6.738 -19.516 -14.898 1 92.56 103 GLY A C 1
ATOM 858 O O . GLY A 1 103 ? -7.453 -19.156 -13.961 1 92.56 103 GLY A O 1
ATOM 859 N N . VAL A 1 104 ? -5.5 -19.906 -14.703 1 95.25 104 VAL A N 1
ATOM 860 C CA . VAL A 1 104 ? -4.902 -20.016 -13.383 1 95.25 104 VAL A CA 1
ATOM 861 C C . VAL A 1 104 ? -4.914 -18.656 -12.695 1 95.25 104 VAL A C 1
ATOM 863 O O . VAL A 1 104 ? -5.352 -18.531 -11.547 1 95.25 104 VAL A O 1
ATOM 866 N N . TYR A 1 105 ? -4.559 -17.672 -13.414 1 93.94 105 TYR A N 1
ATOM 867 C CA . TYR A 1 105 ? -4.512 -16.328 -12.859 1 93.94 105 TYR A CA 1
ATOM 868 C C . TYR A 1 105 ? -5.902 -15.859 -12.438 1 93.94 105 TYR A C 1
ATOM 870 O O . TYR A 1 105 ? -6.078 -15.32 -11.344 1 93.94 105 TYR A O 1
ATOM 878 N N . LYS A 1 106 ? -6.801 -16.031 -13.273 1 94.56 106 LYS A N 1
ATOM 879 C CA . LYS A 1 106 ? -8.18 -15.633 -13 1 94.56 106 LYS A CA 1
ATOM 880 C C . LYS A 1 106 ? -8.711 -16.328 -11.75 1 94.56 106 LYS A C 1
ATOM 882 O O . LYS A 1 106 ? -9.352 -15.695 -10.906 1 94.56 106 LYS A O 1
ATOM 887 N N . GLU A 1 107 ? -8.445 -17.578 -11.594 1 96.81 107 GLU A N 1
ATOM 888 C CA . GLU A 1 107 ? -8.906 -18.328 -10.438 1 96.81 107 GLU A CA 1
ATOM 889 C C . GLU A 1 107 ? -8.242 -17.844 -9.156 1 96.81 107 GLU A C 1
ATOM 891 O O . GLU A 1 107 ? -8.898 -17.734 -8.117 1 96.81 107 GLU A O 1
ATOM 896 N N . LEU A 1 108 ? -6.961 -17.578 -9.25 1 97.94 108 LEU A N 1
ATOM 897 C CA . LEU A 1 108 ? -6.242 -17.047 -8.094 1 97.94 108 LEU A CA 1
ATOM 898 C C . LEU A 1 108 ? -6.812 -15.695 -7.672 1 97.94 108 LEU A C 1
ATOM 900 O O . LEU A 1 108 ? -7.098 -15.477 -6.492 1 97.94 108 LEU A O 1
ATOM 904 N N . TYR A 1 109 ? -7.008 -14.828 -8.609 1 97.25 109 TYR A N 1
ATOM 905 C CA . TYR A 1 109 ? -7.562 -13.516 -8.305 1 97.25 109 TYR A CA 1
ATOM 906 C C . TYR A 1 109 ? -8.961 -13.633 -7.711 1 97.25 109 TYR A C 1
ATOM 908 O O . TYR A 1 109 ? -9.273 -12.969 -6.719 1 97.25 109 TYR A O 1
ATOM 916 N N . ASN A 1 110 ? -9.789 -14.414 -8.328 1 96.88 110 ASN A N 1
ATOM 917 C CA . ASN A 1 110 ? -11.141 -14.602 -7.809 1 96.88 110 ASN A CA 1
ATOM 918 C C . ASN A 1 110 ? -11.125 -15.141 -6.379 1 96.88 110 ASN A C 1
ATOM 920 O O . ASN A 1 110 ? -12 -14.805 -5.574 1 96.88 110 ASN A O 1
ATOM 924 N N . TYR A 1 111 ? -10.211 -15.984 -6.113 1 97.75 111 TYR A N 1
ATOM 925 C CA . TYR A 1 111 ? -10.062 -16.484 -4.75 1 97.75 111 TYR A CA 1
ATOM 926 C C . TYR A 1 111 ? -9.828 -15.344 -3.77 1 97.75 111 TYR A C 1
ATOM 928 O O . TYR A 1 111 ? -10.484 -15.273 -2.729 1 97.75 111 TYR A O 1
ATOM 936 N N . VAL A 1 112 ? -8.953 -14.398 -4.098 1 97.5 112 VAL A N 1
ATOM 937 C CA . VAL A 1 112 ? -8.672 -13.242 -3.262 1 97.5 112 VAL A CA 1
ATOM 938 C C . VAL A 1 112 ? -9.891 -12.32 -3.211 1 97.5 112 VAL A C 1
ATOM 940 O O . VAL A 1 112 ? -10.227 -11.789 -2.154 1 97.5 112 VAL A O 1
ATOM 943 N N . LYS A 1 113 ? -10.492 -12.148 -4.32 1 96.69 113 LYS A N 1
ATOM 944 C CA . LYS A 1 113 ? -11.695 -11.328 -4.379 1 96.69 113 LYS A CA 1
ATOM 945 C C . LYS A 1 113 ? -12.781 -11.883 -3.465 1 96.69 113 LYS A C 1
ATOM 947 O O . LYS A 1 113 ? -13.492 -11.125 -2.801 1 96.69 113 LYS A O 1
ATOM 952 N N . ASN A 1 114 ? -12.945 -13.18 -3.459 1 96.94 114 ASN A N 1
ATOM 953 C CA . ASN A 1 114 ? -13.922 -13.812 -2.584 1 96.94 114 ASN A CA 1
ATOM 954 C C . ASN A 1 114 ? -13.609 -13.547 -1.112 1 96.94 114 ASN A C 1
ATOM 956 O O . ASN A 1 114 ? -14.523 -13.32 -0.312 1 96.94 114 ASN A O 1
ATOM 960 N N . ILE A 1 115 ? -12.398 -13.609 -0.767 1 96 115 ILE A N 1
ATOM 961 C CA . ILE A 1 115 ? -11.977 -13.273 0.589 1 96 115 ILE A CA 1
ATOM 962 C C . ILE A 1 115 ? -12.391 -11.844 0.918 1 96 115 ILE A C 1
ATOM 964 O O . ILE A 1 115 ? -12.938 -11.578 1.993 1 96 115 ILE A O 1
ATOM 968 N N . CYS A 1 116 ? -12.078 -10.953 0.029 1 95.75 116 CYS A N 1
ATOM 969 C CA . CYS A 1 116 ? -12.445 -9.547 0.184 1 95.75 116 CYS A CA 1
ATOM 970 C C . CYS A 1 116 ? -13.953 -9.398 0.36 1 95.75 116 CYS A C 1
ATOM 972 O O . CYS A 1 116 ? -14.414 -8.727 1.288 1 95.75 116 CYS A O 1
ATOM 974 N N . ASP A 1 117 ? -14.727 -10.102 -0.459 1 95.44 117 ASP A N 1
ATOM 975 C CA . ASP A 1 117 ? -16.172 -9.953 -0.486 1 95.44 117 ASP A CA 1
ATOM 976 C C . ASP A 1 117 ? -16.812 -10.555 0.764 1 95.44 117 ASP A C 1
ATOM 978 O O . ASP A 1 117 ? -17.906 -10.141 1.17 1 95.44 117 ASP A O 1
ATOM 982 N N . GLU A 1 118 ? -16.172 -11.469 1.396 1 96.38 118 GLU A N 1
ATOM 983 C CA . GLU A 1 118 ? -16.734 -12.188 2.529 1 96.38 118 GLU A CA 1
ATOM 984 C C . GLU A 1 118 ? -16.359 -11.523 3.852 1 96.38 118 GLU A C 1
ATOM 986 O O . GLU A 1 118 ? -16.859 -11.914 4.91 1 96.38 118 GLU A O 1
ATOM 991 N N . ASP A 1 119 ? -15.523 -10.594 3.773 1 96.06 119 ASP A N 1
ATOM 992 C CA . ASP A 1 119 ? -15.039 -9.945 4.984 1 96.06 119 ASP A CA 1
ATOM 993 C C . ASP A 1 119 ? -15.391 -8.453 4.984 1 96.06 119 ASP A C 1
ATOM 995 O O . ASP A 1 119 ? -14.766 -7.668 4.273 1 96.06 119 ASP A O 1
ATOM 999 N N . ASP A 1 120 ? -16.156 -8.039 5.824 1 93.69 120 ASP A N 1
ATOM 1000 C CA . ASP A 1 120 ? -16.656 -6.668 5.871 1 93.69 120 ASP A CA 1
ATOM 1001 C C . ASP A 1 120 ? -15.57 -5.695 6.312 1 93.69 120 ASP A C 1
ATOM 1003 O O . ASP A 1 120 ? -15.719 -4.48 6.152 1 93.69 120 ASP A O 1
ATOM 1007 N N . ASP A 1 121 ? -14.516 -6.219 6.797 1 95.38 121 ASP A N 1
ATOM 1008 C CA . ASP A 1 121 ? -13.422 -5.367 7.25 1 95.38 121 ASP A CA 1
ATOM 1009 C C . ASP A 1 121 ? -12.453 -5.055 6.109 1 95.38 121 ASP A C 1
ATOM 1011 O O . ASP A 1 121 ? -11.516 -4.27 6.277 1 95.38 121 ASP A O 1
ATOM 1015 N N . ILE A 1 122 ? -12.742 -5.672 5.02 1 96.69 122 ILE A N 1
ATOM 1016 C CA . ILE A 1 122 ? -11.922 -5.406 3.838 1 96.69 122 ILE A CA 1
ATOM 1017 C C . ILE A 1 122 ? -12.688 -4.508 2.871 1 96.69 122 ILE A C 1
ATOM 1019 O O . ILE A 1 122 ? -13.797 -4.848 2.441 1 96.69 122 ILE A O 1
ATOM 1023 N N . ALA A 1 123 ? -12.07 -3.393 2.504 1 96.06 123 ALA A N 1
ATOM 1024 C CA . ALA A 1 123 ? -12.734 -2.355 1.72 1 96.06 123 ALA A CA 1
ATOM 1025 C C . ALA A 1 123 ? -12.648 -2.658 0.226 1 96.06 123 ALA A C 1
ATOM 1027 O O . ALA A 1 123 ? -13.508 -2.236 -0.549 1 96.06 123 ALA A O 1
ATOM 1028 N N . GLY A 1 124 ? -11.602 -3.363 -0.136 1 97.19 124 GLY A N 1
ATOM 1029 C CA . GLY A 1 124 ? -11.391 -3.602 -1.555 1 97.19 124 GLY A CA 1
ATOM 1030 C C . GLY A 1 124 ? -10.016 -4.164 -1.867 1 97.19 124 GLY A C 1
ATOM 1031 O O . GLY A 1 124 ? -9.289 -4.594 -0.965 1 97.19 124 GLY A O 1
ATOM 1032 N N . ILE A 1 125 ? -9.766 -4.262 -3.154 1 98 125 ILE A N 1
ATOM 1033 C CA . ILE A 1 125 ? -8.5 -4.746 -3.688 1 98 125 ILE A CA 1
ATOM 1034 C C . ILE A 1 125 ? -7.855 -3.666 -4.551 1 98 125 ILE A C 1
ATOM 1036 O O . ILE A 1 125 ? -8.539 -3.004 -5.34 1 98 125 ILE A O 1
ATOM 1040 N N . ARG A 1 126 ? -6.566 -3.484 -4.367 1 98.06 126 ARG A N 1
ATOM 1041 C CA . ARG A 1 126 ? -5.789 -2.592 -5.219 1 98.06 126 ARG A CA 1
ATOM 1042 C C . ARG A 1 126 ? -4.562 -3.303 -5.781 1 98.06 126 ARG A C 1
ATOM 1044 O O . ARG A 1 126 ? -4.133 -4.324 -5.242 1 98.06 126 ARG A O 1
ATOM 1051 N N . LEU A 1 127 ? -4.062 -2.812 -6.824 1 97.94 127 LEU A N 1
ATOM 1052 C CA . LEU A 1 127 ? -2.77 -3.229 -7.359 1 97.94 127 LEU A CA 1
ATOM 1053 C C . LEU A 1 127 ? -2.16 -2.131 -8.227 1 97.94 127 LEU A C 1
ATOM 1055 O O . LEU A 1 127 ? -2.828 -1.146 -8.547 1 97.94 127 LEU A O 1
ATOM 1059 N N . TYR A 1 128 ? -0.893 -2.209 -8.5 1 97.25 128 TYR A N 1
ATOM 1060 C CA . TYR A 1 128 ? -0.208 -1.379 -9.484 1 97.25 128 TYR A CA 1
ATOM 1061 C C . TYR A 1 128 ? 0.561 -2.238 -10.477 1 97.25 128 TYR A C 1
ATOM 1063 O O . TYR A 1 128 ? 1.11 -3.281 -10.117 1 97.25 128 TYR A O 1
ATOM 1071 N N . VAL A 1 129 ? 0.521 -1.816 -11.68 1 94.44 129 VAL A N 1
ATOM 1072 C CA . VAL A 1 129 ? 1.064 -2.584 -12.797 1 94.44 129 VAL A CA 1
ATOM 1073 C C . VAL A 1 129 ? 1.845 -1.659 -13.727 1 94.44 129 VAL A C 1
ATOM 1075 O O . VAL A 1 129 ? 1.423 -0.529 -13.984 1 94.44 129 VAL A O 1
ATOM 1078 N N . GLU A 1 130 ? 2.963 -2.176 -14.188 1 93.56 130 GLU A N 1
ATOM 1079 C CA . GLU A 1 130 ? 3.742 -1.379 -15.133 1 93.56 130 GLU A CA 1
ATOM 1080 C C . GLU A 1 130 ? 2.885 -0.922 -16.312 1 93.56 130 GLU A C 1
ATOM 1082 O O . GLU A 1 130 ? 2.07 -1.691 -16.828 1 93.56 130 GLU A O 1
ATOM 1087 N N . LYS A 1 131 ? 3.156 0.284 -16.766 1 94.06 131 LYS A N 1
ATOM 1088 C CA . LYS A 1 131 ? 2.367 0.894 -17.828 1 94.06 131 LYS A CA 1
ATOM 1089 C C . LYS A 1 131 ? 2.445 0.071 -19.109 1 94.06 131 LYS A C 1
ATOM 1091 O O . LYS A 1 131 ? 1.475 -0.007 -19.875 1 94.06 131 LYS A O 1
ATOM 1096 N N . GLU A 1 132 ? 3.537 -0.639 -19.328 1 93.12 132 GLU A N 1
ATOM 1097 C CA . GLU A 1 132 ? 3.777 -1.357 -20.578 1 93.12 132 GLU A CA 1
ATOM 1098 C C . GLU A 1 132 ? 3.219 -2.777 -20.516 1 93.12 132 GLU A C 1
ATOM 1100 O O . GLU A 1 132 ? 3.223 -3.496 -21.516 1 93.12 132 GLU A O 1
ATOM 1105 N N . ASN A 1 133 ? 2.725 -3.127 -19.344 1 90.94 133 ASN A N 1
ATOM 1106 C CA . ASN A 1 133 ? 2.191 -4.477 -19.188 1 90.94 133 ASN A CA 1
ATOM 1107 C C . ASN A 1 133 ? 0.741 -4.559 -19.656 1 90.94 133 ASN A C 1
ATOM 1109 O O . ASN A 1 133 ? -0.166 -4.762 -18.844 1 90.94 133 ASN A O 1
ATOM 1113 N N . ILE A 1 134 ? 0.532 -4.566 -20.906 1 91.25 134 ILE A N 1
ATOM 1114 C CA . ILE A 1 134 ? -0.779 -4.461 -21.547 1 91.25 134 ILE A CA 1
ATOM 1115 C C . ILE A 1 134 ? -1.599 -5.715 -21.234 1 91.25 134 ILE A C 1
ATOM 1117 O O . ILE A 1 134 ? -2.811 -5.633 -21.03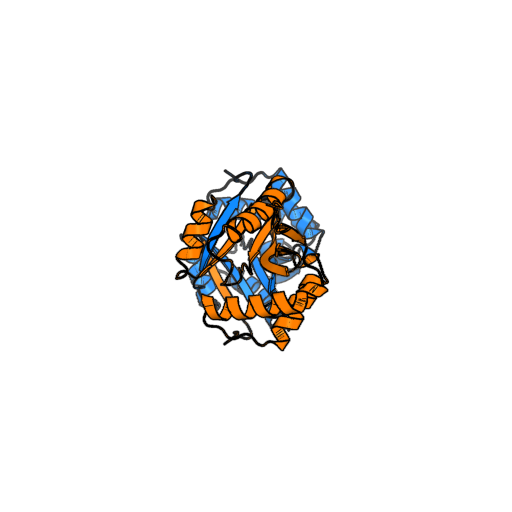1 1 91.25 134 ILE A O 1
ATOM 1121 N N . ASN A 1 135 ? -0.94 -6.828 -21.219 1 87.56 135 ASN A N 1
ATOM 1122 C CA . ASN A 1 135 ? -1.624 -8.086 -20.938 1 87.56 135 ASN A CA 1
ATOM 1123 C C . ASN A 1 135 ? -2.242 -8.102 -19.547 1 87.56 135 ASN A C 1
ATOM 1125 O O . ASN A 1 135 ? -3.406 -8.477 -19.375 1 87.56 135 ASN A O 1
ATOM 1129 N N . ALA A 1 136 ? -1.454 -7.699 -18.562 1 89.81 136 ALA A N 1
ATOM 1130 C CA . ALA A 1 136 ? -1.963 -7.652 -17.188 1 89.81 136 ALA A CA 1
ATOM 1131 C C . ALA A 1 136 ? -3.127 -6.676 -17.078 1 89.81 136 ALA A C 1
ATOM 1133 O O . ALA A 1 136 ? -4.152 -6.992 -16.453 1 89.81 136 ALA A O 1
ATOM 1134 N N . LYS A 1 137 ? -2.998 -5.547 -17.688 1 93.5 137 LYS A N 1
ATOM 1135 C CA . LYS A 1 137 ? -4.043 -4.527 -17.641 1 93.5 137 LYS A CA 1
ATOM 1136 C C . LYS A 1 137 ? -5.352 -5.062 -18.219 1 93.5 137 LYS A C 1
ATOM 1138 O O . LYS A 1 137 ? -6.418 -4.871 -17.625 1 93.5 137 LYS A O 1
ATOM 1143 N N . ALA A 1 138 ? -5.281 -5.695 -19.359 1 92.81 138 ALA A N 1
ATOM 1144 C CA . ALA A 1 138 ? -6.461 -6.281 -19.984 1 92.81 138 ALA A CA 1
ATOM 1145 C C . ALA A 1 138 ? -7.117 -7.316 -19.078 1 92.81 138 ALA A C 1
ATOM 1147 O O . ALA A 1 138 ? -8.344 -7.359 -18.953 1 92.81 138 ALA A O 1
ATOM 1148 N N . THR A 1 139 ? -6.293 -8.086 -18.453 1 90.75 139 THR A N 1
ATOM 1149 C CA . THR A 1 139 ? -6.785 -9.109 -17.531 1 90.75 139 THR A CA 1
ATOM 1150 C C . THR A 1 139 ? -7.52 -8.484 -16.359 1 90.75 139 THR A C 1
ATOM 1152 O O . THR A 1 139 ? -8.641 -8.875 -16.031 1 90.75 139 THR A O 1
ATOM 1155 N N . TYR A 1 140 ? -6.922 -7.457 -15.695 1 93.06 140 TYR A N 1
ATOM 1156 C CA . TYR A 1 140 ? -7.531 -6.82 -14.531 1 93.06 140 TYR A CA 1
ATOM 1157 C C . TYR A 1 140 ? -8.852 -6.152 -14.906 1 93.06 140 TYR A C 1
ATOM 1159 O O . TYR A 1 140 ? -9.82 -6.227 -14.148 1 93.06 140 TYR A O 1
ATOM 1167 N N . LYS A 1 141 ? -8.883 -5.555 -16.078 1 93.88 141 LYS A N 1
ATOM 1168 C CA . LYS A 1 141 ? -10.117 -4.953 -16.562 1 93.88 141 LYS A CA 1
ATOM 1169 C C . LYS A 1 141 ? -11.203 -6.008 -16.766 1 93.88 141 LYS A C 1
ATOM 1171 O O . LYS A 1 141 ? -12.352 -5.809 -16.375 1 93.88 141 LYS A O 1
ATOM 1176 N N . SER A 1 142 ? -10.805 -7.113 -17.344 1 92.94 142 SER A N 1
ATOM 1177 C CA . SER A 1 142 ? -11.758 -8.188 -17.609 1 92.94 142 SER A CA 1
ATOM 1178 C C . SER A 1 142 ? -12.281 -8.781 -16.297 1 92.94 142 SER A C 1
ATOM 1180 O O . SER A 1 142 ? -13.375 -9.359 -16.281 1 92.94 142 SER A O 1
ATOM 1182 N N . LEU A 1 143 ? -11.57 -8.609 -15.234 1 91.75 143 LEU A N 1
ATOM 1183 C CA . LEU A 1 143 ? -11.945 -9.148 -13.938 1 91.75 143 LEU A CA 1
ATOM 1184 C C . LEU A 1 143 ? -12.742 -8.117 -13.133 1 91.75 143 LEU A C 1
ATOM 1186 O O . LEU A 1 143 ? -13.055 -8.344 -11.961 1 91.75 143 LEU A O 1
ATOM 1190 N N . GLY A 1 144 ? -13 -6.941 -13.711 1 92.5 144 GLY A N 1
ATOM 1191 C CA . GLY A 1 144 ? -13.898 -5.969 -13.109 1 92.5 144 GLY A CA 1
ATOM 1192 C C . GLY A 1 144 ? -13.172 -4.879 -12.344 1 92.5 144 GLY A C 1
ATOM 1193 O O . GLY A 1 144 ? -13.797 -4.062 -11.672 1 92.5 144 GLY A O 1
ATOM 1194 N N . MET A 1 145 ? -11.867 -4.859 -12.438 1 96.12 145 MET A N 1
ATOM 1195 C CA . MET A 1 145 ? -11.141 -3.77 -11.797 1 96.12 145 MET A CA 1
ATOM 1196 C C . MET A 1 145 ? -11.18 -2.512 -12.664 1 96.12 145 MET A C 1
ATOM 1198 O O . MET A 1 145 ? -11.32 -2.596 -13.883 1 96.12 145 MET A O 1
ATOM 1202 N N . GLN A 1 146 ? -11 -1.389 -12 1 96.06 146 GLN A N 1
ATOM 1203 C CA . GLN A 1 146 ? -11 -0.102 -12.688 1 96.06 146 GLN A CA 1
ATOM 1204 C C . GLN A 1 146 ? -9.68 0.636 -12.484 1 96.06 146 GLN A C 1
ATOM 1206 O O . GLN A 1 146 ? -9.125 0.63 -11.383 1 96.06 146 GLN A O 1
ATOM 1211 N N . GLU A 1 147 ? -9.273 1.258 -13.531 1 96.12 147 GLU A N 1
ATOM 1212 C CA . GLU A 1 147 ? -8.094 2.107 -13.383 1 96.12 147 GLU A CA 1
ATOM 1213 C C . GLU A 1 147 ? -8.383 3.295 -12.469 1 96.12 147 GLU A C 1
ATOM 1215 O O . GLU A 1 147 ? -9.414 3.961 -12.609 1 96.12 147 GLU A O 1
ATOM 1220 N N . CYS A 1 148 ? -7.496 3.529 -11.523 1 95.62 148 CYS A N 1
ATOM 1221 C CA . CYS A 1 148 ? -7.66 4.645 -10.594 1 95.62 148 CYS A CA 1
ATOM 1222 C C . CYS A 1 148 ? -7.23 5.957 -11.242 1 95.62 148 CYS A C 1
ATOM 1224 O O . CYS A 1 148 ? -6.453 5.957 -12.195 1 95.62 148 CYS A O 1
ATOM 1226 N N . ASN A 1 149 ? -7.754 6.996 -10.766 1 94.5 149 ASN A N 1
ATOM 1227 C CA . ASN A 1 149 ? -7.355 8.328 -11.203 1 94.5 149 ASN A CA 1
ATOM 1228 C C . ASN A 1 149 ? -6.242 8.898 -10.336 1 94.5 149 ASN A C 1
ATOM 1230 O O . ASN A 1 149 ? -6.355 10.016 -9.82 1 94.5 149 ASN A O 1
ATOM 1234 N N . TYR A 1 150 ? -5.137 8.117 -10.227 1 96.25 150 TYR A N 1
ATOM 1235 C CA . TYR A 1 150 ? -4.012 8.508 -9.383 1 96.25 150 TYR A CA 1
ATOM 1236 C C . TYR A 1 150 ? -2.689 8.336 -10.117 1 96.25 150 TYR A C 1
ATOM 1238 O O . TYR A 1 150 ? -2.541 7.426 -10.938 1 96.25 150 TYR A O 1
ATOM 1246 N N . HIS A 1 151 ? -1.772 9.203 -9.867 1 96.38 151 HIS A N 1
ATOM 1247 C CA . HIS A 1 151 ? -0.36 8.945 -10.125 1 96.38 151 HIS A CA 1
ATOM 1248 C C . HIS A 1 151 ? 0.342 8.43 -8.875 1 96.38 151 HIS A C 1
ATOM 1250 O O . HIS A 1 151 ? 0.004 8.828 -7.758 1 96.38 151 HIS A O 1
ATOM 1256 N N . MET A 1 152 ? 1.281 7.594 -9.125 1 97.31 152 MET A N 1
ATOM 1257 C CA . MET A 1 152 ? 2.084 7.074 -8.023 1 97.31 152 MET A CA 1
ATOM 1258 C C . MET A 1 152 ? 3.469 7.715 -8.008 1 97.31 152 MET A C 1
ATOM 1260 O O . MET A 1 152 ? 4.09 7.883 -9.055 1 97.31 152 MET A O 1
ATOM 1264 N N . TYR A 1 153 ? 3.971 8.062 -6.848 1 97.62 153 TYR A N 1
ATOM 1265 C CA . TYR A 1 153 ? 5.312 8.594 -6.637 1 97.62 153 TYR A CA 1
ATOM 1266 C C . TYR A 1 153 ? 6.082 7.746 -5.629 1 97.62 153 TYR A C 1
ATOM 1268 O O . TYR A 1 153 ? 5.48 7.086 -4.781 1 97.62 153 TYR A O 1
ATOM 1276 N N . GLU A 1 154 ? 7.398 7.754 -5.793 1 97.69 154 GLU A N 1
ATOM 1277 C CA . GLU A 1 154 ? 8.203 6.988 -4.844 1 97.69 154 GLU A CA 1
ATOM 1278 C C . GLU A 1 154 ? 9.531 7.68 -4.559 1 97.69 154 GLU A C 1
ATOM 1280 O O . GLU A 1 154 ? 9.992 8.5 -5.355 1 97.69 154 GLU A O 1
ATOM 1285 N N . TYR A 1 155 ? 10.031 7.484 -3.381 1 96.69 155 TYR A N 1
ATOM 1286 C CA . TYR A 1 155 ? 11.391 7.73 -2.906 1 96.69 155 TYR A CA 1
ATOM 1287 C C . TYR A 1 155 ? 12.023 6.445 -2.385 1 96.69 155 TYR A C 1
ATOM 1289 O O . TYR A 1 155 ? 11.445 5.758 -1.542 1 96.69 155 TYR A O 1
ATOM 1297 N N . GLU A 1 156 ? 13.125 6.023 -3.021 1 91 156 GLU A N 1
ATOM 1298 C CA . GLU A 1 156 ? 13.805 4.824 -2.543 1 91 156 GLU A CA 1
ATOM 1299 C C . GLU A 1 156 ? 15.219 5.145 -2.072 1 91 156 GLU A C 1
ATOM 1301 O O . GLU A 1 156 ? 15.953 5.871 -2.744 1 91 156 GLU A O 1
ATOM 1306 N N . GLN A 1 157 ? 15.562 4.723 -0.89 1 76.25 157 GLN A N 1
ATOM 1307 C CA . GLN A 1 157 ? 16.906 4.875 -0.352 1 76.25 157 GLN A CA 1
ATOM 1308 C C . GLN A 1 157 ? 17.938 4.184 -1.242 1 76.25 157 GLN A C 1
ATOM 1310 O O . GLN A 1 157 ? 18.969 4.777 -1.593 1 76.25 157 GLN A O 1
ATOM 1315 N N . MET A 1 158 ? 17.812 2.867 -1.414 1 67 158 MET A N 1
ATOM 1316 C CA . MET A 1 158 ? 18.688 2.062 -2.254 1 67 158 MET A CA 1
ATOM 1317 C C . MET A 1 158 ? 17.922 1.455 -3.424 1 67 158 MET A C 1
ATOM 1319 O O . MET A 1 158 ? 16.984 0.692 -3.223 1 67 158 MET A O 1
ATOM 1323 N N . GLU A 1 159 ? 18 2.119 -4.586 1 60.72 159 GLU A N 1
ATOM 1324 C CA . GLU A 1 159 ? 17.25 1.625 -5.738 1 60.72 159 GLU A CA 1
ATOM 1325 C C . GLU A 1 159 ? 17.688 0.212 -6.113 1 60.72 159 GLU A C 1
ATOM 1327 O O . GLU A 1 159 ? 18.875 -0.103 -6.082 1 60.72 159 GLU A O 1
ATOM 1332 N N . ILE A 1 160 ? 16.797 -0.801 -6.105 1 55.81 160 ILE A N 1
ATOM 1333 C CA . ILE A 1 160 ? 17.094 -2.055 -6.789 1 55.81 160 ILE A CA 1
ATOM 1334 C C . ILE A 1 160 ? 17.438 -1.778 -8.25 1 55.81 160 ILE A C 1
ATOM 1336 O O . ILE A 1 160 ? 16.672 -1.126 -8.961 1 55.81 160 ILE A O 1
ATOM 1340 N N . LYS A 1 161 ? 18.766 -1.583 -8.609 1 42.69 161 LYS A N 1
ATOM 1341 C CA . LYS A 1 161 ? 19.188 -1.454 -10 1 42.69 161 LYS A CA 1
ATOM 1342 C C . LYS A 1 161 ? 18.875 -2.723 -10.789 1 42.69 161 LYS A C 1
ATOM 1344 O O . LYS A 1 161 ? 18.938 -3.828 -10.25 1 42.69 161 LYS A O 1
ATOM 1349 N N . MET B 1 1 ? 11.859 48.062 26.047 1 35.16 1 MET B N 1
ATOM 1350 C CA . MET B 1 1 ? 11.203 47.344 24.969 1 35.16 1 MET B CA 1
ATOM 1351 C C . MET B 1 1 ? 11.352 45.812 25.156 1 35.16 1 MET B C 1
ATOM 1353 O O . MET B 1 1 ? 12.461 45.281 25.109 1 35.16 1 MET B O 1
ATOM 1357 N N . SER B 1 2 ? 10.617 45.219 26.125 1 39 2 SER B N 1
ATOM 1358 C CA . SER B 1 2 ? 10.602 43.812 26.5 1 39 2 SER B CA 1
ATOM 1359 C C . SER B 1 2 ? 10.539 42.906 25.266 1 39 2 SER B C 1
ATOM 1361 O O . SER B 1 2 ? 9.727 43.125 24.359 1 39 2 SER B O 1
ATOM 1363 N N . ASN B 1 3 ? 11.633 42.469 24.75 1 37.53 3 ASN B N 1
ATOM 1364 C CA . ASN B 1 3 ? 11.68 41.5 23.656 1 37.53 3 ASN B CA 1
ATOM 1365 C C . ASN B 1 3 ? 10.648 40.375 23.844 1 37.53 3 ASN B C 1
ATOM 1367 O O . ASN B 1 3 ? 10.812 39.531 24.719 1 37.53 3 ASN B O 1
ATOM 1371 N N . TYR B 1 4 ? 9.297 40.625 24.016 1 41.84 4 TYR B N 1
ATOM 1372 C CA . TYR B 1 4 ? 8.266 39.594 23.859 1 41.84 4 TYR B CA 1
ATOM 1373 C C . TYR B 1 4 ? 8.688 38.562 22.812 1 41.84 4 TYR B C 1
ATOM 1375 O O . TYR B 1 4 ? 8.672 38.844 21.609 1 41.84 4 TYR B O 1
ATOM 1383 N N . GLU B 1 5 ? 9.867 37.969 22.828 1 42.09 5 GLU B N 1
ATOM 1384 C CA . GLU B 1 5 ? 10.18 36.844 21.984 1 42.09 5 GLU B CA 1
ATOM 1385 C C . GLU B 1 5 ? 8.977 35.906 21.828 1 42.09 5 GLU B C 1
ATOM 1387 O O . GLU B 1 5 ? 8.477 35.344 22.812 1 42.09 5 GLU B O 1
ATOM 1392 N N . ASN B 1 6 ? 7.801 36.125 21.172 1 47.69 6 ASN B N 1
ATOM 1393 C CA . ASN B 1 6 ? 6.703 35.344 20.594 1 47.69 6 ASN B CA 1
ATOM 1394 C C . ASN B 1 6 ? 7.129 33.906 20.281 1 47.69 6 ASN B C 1
ATOM 1396 O O . ASN B 1 6 ? 7.504 33.625 19.141 1 47.69 6 ASN B O 1
ATOM 1400 N N . SER B 1 7 ? 7.984 33.125 20.859 1 56.38 7 SER B N 1
ATOM 1401 C CA . SER B 1 7 ? 8.602 31.828 20.531 1 56.38 7 SER B CA 1
ATOM 1402 C C . SER B 1 7 ? 7.543 30.766 20.25 1 56.38 7 SER B C 1
ATOM 1404 O O . SER B 1 7 ? 6.844 30.328 21.172 1 56.38 7 SER B O 1
ATOM 1406 N N . ASN B 1 8 ? 6.758 30.828 19.172 1 76.94 8 ASN B N 1
ATOM 1407 C CA . ASN B 1 8 ? 5.867 29.75 18.766 1 76.94 8 ASN B CA 1
ATOM 1408 C C . ASN B 1 8 ? 6.566 28.391 18.812 1 76.94 8 ASN B C 1
ATOM 1410 O O . ASN B 1 8 ? 7.594 28.188 18.172 1 76.94 8 ASN B O 1
ATOM 1414 N N . SER B 1 9 ? 6.207 27.609 19.906 1 90.44 9 SER B N 1
ATOM 1415 C CA . SER B 1 9 ? 6.781 26.281 20.078 1 90.44 9 SER B CA 1
ATOM 1416 C C . SER B 1 9 ? 6.297 25.312 18.984 1 90.44 9 SER B C 1
ATOM 1418 O O . SER B 1 9 ? 5.113 24.969 18.953 1 90.44 9 SER B O 1
ATOM 1420 N N . ILE B 1 10 ? 7.105 25.125 18.016 1 93.81 10 ILE B N 1
ATOM 1421 C CA . ILE B 1 10 ? 6.809 24.203 16.922 1 93.81 10 ILE B CA 1
ATOM 1422 C C . ILE B 1 10 ? 7.34 22.812 17.266 1 93.81 10 ILE B C 1
ATOM 1424 O O . ILE B 1 10 ? 8.461 22.672 17.766 1 93.81 10 ILE B O 1
ATOM 1428 N N . LYS B 1 11 ? 6.5 21.797 17.047 1 96.62 11 LYS B N 1
ATOM 1429 C CA . LYS B 1 11 ? 6.914 20.422 17.297 1 96.62 11 LYS B CA 1
ATOM 1430 C C . LYS B 1 11 ? 6.242 19.453 16.312 1 96.62 11 LYS B C 1
ATOM 1432 O O . LYS B 1 11 ? 5.07 19.625 15.977 1 96.62 11 LYS B O 1
ATOM 1437 N N . ILE B 1 12 ? 6.996 18.5 15.836 1 98.44 12 ILE B N 1
ATOM 1438 C CA . ILE B 1 12 ? 6.426 17.328 15.188 1 98.44 12 ILE B CA 1
ATOM 1439 C C . ILE B 1 12 ? 6.48 16.125 16.141 1 98.44 12 ILE B C 1
ATOM 1441 O O . ILE B 1 12 ? 7.527 15.852 16.734 1 98.44 12 ILE B O 1
ATOM 1445 N N . ARG B 1 13 ? 5.422 15.484 16.297 1 98.31 13 ARG B N 1
ATOM 1446 C CA . ARG B 1 13 ? 5.355 14.344 17.203 1 98.31 13 ARG B CA 1
ATOM 1447 C C . ARG B 1 13 ? 4.363 13.297 16.703 1 98.31 13 ARG B C 1
ATOM 1449 O O . ARG B 1 13 ? 3.535 13.594 15.836 1 98.31 13 ARG B O 1
ATOM 1456 N N . LYS B 1 14 ? 4.473 12.094 17.25 1 98.5 14 LYS B N 1
ATOM 1457 C CA . LYS B 1 14 ? 3.436 11.094 17.016 1 98.5 14 LYS B CA 1
ATOM 1458 C C . LYS B 1 14 ? 2.08 11.57 17.531 1 98.5 14 LYS B C 1
ATOM 1460 O O . LYS B 1 14 ? 1.996 12.18 18.594 1 98.5 14 LYS B O 1
ATOM 1465 N N . ALA B 1 15 ? 1.067 11.328 16.781 1 98.69 15 ALA B N 1
ATOM 1466 C CA . ALA B 1 15 ? -0.286 11.672 17.219 1 98.69 15 ALA B CA 1
ATOM 1467 C C . ALA B 1 15 ? -0.72 10.82 18.406 1 98.69 15 ALA B C 1
ATOM 1469 O O . ALA B 1 15 ? -0.247 9.695 18.578 1 98.69 15 ALA B O 1
ATOM 1470 N N . LYS B 1 16 ? -1.543 11.406 19.188 1 97.88 16 LYS B N 1
ATOM 1471 C CA . LYS B 1 16 ? -2.156 10.734 20.328 1 97.88 16 LYS B CA 1
ATOM 1472 C C . LYS B 1 16 ? -3.676 10.711 20.203 1 97.88 16 LYS B C 1
ATOM 1474 O O . LYS B 1 16 ? -4.242 11.391 19.344 1 97.88 16 LYS B O 1
ATOM 1479 N N . ILE B 1 17 ? -4.273 9.898 21.094 1 98.44 17 ILE B N 1
ATOM 1480 C CA . ILE B 1 17 ? -5.727 9.75 21.031 1 98.44 17 ILE B CA 1
ATOM 1481 C C . ILE B 1 17 ? -6.387 11.109 21.266 1 98.44 17 ILE B C 1
ATOM 1483 O O . ILE B 1 17 ? -7.453 11.391 20.719 1 98.44 17 ILE B O 1
ATOM 1487 N N . GLU B 1 18 ? -5.762 12.016 21.953 1 98.25 18 GLU B N 1
ATOM 1488 C CA . GLU B 1 18 ? -6.281 13.352 22.219 1 98.25 18 GLU B CA 1
ATOM 1489 C C . GLU B 1 18 ? -6.375 14.172 20.938 1 98.25 18 GLU B C 1
ATOM 1491 O O . GLU B 1 18 ? -7.074 15.188 20.891 1 98.25 18 GLU B O 1
ATOM 1496 N N . ASP B 1 19 ? -5.68 13.773 19.875 1 98.69 19 ASP B N 1
ATOM 1497 C CA . ASP B 1 19 ? -5.676 14.484 18.609 1 98.69 19 ASP B CA 1
ATOM 1498 C C . ASP B 1 19 ? -6.801 14 17.703 1 98.69 19 ASP B C 1
ATOM 1500 O O . ASP B 1 19 ? -7 14.531 16.609 1 98.69 19 ASP B O 1
ATOM 1504 N N . LEU B 1 20 ? -7.594 13.023 18.156 1 98.81 20 LEU B N 1
ATOM 1505 C CA . LEU B 1 20 ? -8.562 12.312 17.328 1 98.81 20 LEU B CA 1
ATOM 1506 C C . LEU B 1 20 ? -9.508 13.289 16.641 1 98.81 20 LEU B C 1
ATOM 1508 O O . LEU B 1 20 ? -9.656 13.258 15.414 1 98.81 20 LEU B O 1
ATOM 1512 N N . GLU B 1 21 ? -10.086 14.195 17.328 1 98.75 21 GLU B N 1
ATOM 1513 C CA . GLU B 1 21 ? -11.094 15.094 16.766 1 98.75 21 GLU B CA 1
ATOM 1514 C C . GLU B 1 21 ? -10.5 15.977 15.672 1 98.75 21 GLU B C 1
ATOM 1516 O O . GLU B 1 21 ? -11.117 16.156 14.617 1 98.75 21 GLU B O 1
ATOM 1521 N N . THR B 1 22 ? -9.336 16.484 15.914 1 98.81 22 THR B N 1
ATOM 1522 C CA . THR B 1 22 ? -8.68 17.344 14.938 1 98.81 22 THR B CA 1
ATOM 1523 C C . THR B 1 22 ? -8.32 16.547 13.68 1 98.81 22 THR B C 1
ATOM 1525 O O . THR B 1 22 ? -8.547 17.016 12.562 1 98.81 22 THR B O 1
ATOM 1528 N N . ILE B 1 23 ? -7.809 15.352 13.836 1 98.81 23 ILE B N 1
ATOM 1529 C CA . ILE B 1 23 ? -7.395 14.516 12.711 1 98.81 23 ILE B CA 1
ATOM 1530 C C . ILE B 1 23 ? -8.609 14.125 11.883 1 98.81 23 ILE B C 1
ATOM 1532 O O . ILE B 1 23 ? -8.562 14.148 10.648 1 98.81 23 ILE B O 1
ATOM 1536 N N . VAL B 1 24 ? -9.711 13.82 12.547 1 98.88 24 VAL B N 1
ATOM 1537 C CA . VAL B 1 24 ? -10.953 13.5 11.844 1 98.88 24 VAL B CA 1
ATOM 1538 C C . VAL B 1 24 ? -11.406 14.703 11.023 1 98.88 24 VAL B C 1
ATOM 1540 O O . VAL B 1 24 ? -11.734 14.57 9.844 1 98.88 24 VAL B O 1
ATOM 1543 N N . LYS B 1 25 ? -11.391 15.844 11.641 1 98.69 25 LYS B N 1
ATOM 1544 C CA . LYS B 1 25 ? -11.773 17.078 10.953 1 98.69 25 LYS B CA 1
ATOM 1545 C C . LYS B 1 25 ? -10.859 17.344 9.75 1 98.69 25 LYS B C 1
ATOM 1547 O O . LYS B 1 25 ? -11.336 17.672 8.664 1 98.69 25 LYS B O 1
ATOM 1552 N N . PHE B 1 26 ? -9.586 17.203 9.93 1 98.56 26 PHE B N 1
ATOM 1553 C CA . PHE B 1 26 ? -8.617 17.422 8.867 1 98.56 26 PHE B CA 1
ATOM 1554 C C . PHE B 1 26 ? -8.828 16.438 7.719 1 98.56 26 PHE B C 1
ATOM 1556 O O . PHE B 1 26 ? -8.766 16.828 6.551 1 98.56 26 PHE B O 1
ATOM 1563 N N . ASN B 1 27 ? -9.062 15.164 8.055 1 98.5 27 ASN B N 1
ATOM 1564 C CA . ASN B 1 27 ? -9.305 14.164 7.016 1 98.5 27 ASN B CA 1
ATOM 1565 C C . ASN B 1 27 ? -10.586 14.469 6.242 1 98.5 27 ASN B C 1
ATOM 1567 O O . ASN B 1 27 ? -10.641 14.281 5.027 1 98.5 27 ASN B O 1
ATOM 1571 N N . TYR B 1 28 ? -11.594 14.867 6.961 1 98.31 28 TYR B N 1
ATOM 1572 C CA . TYR B 1 28 ? -12.828 15.25 6.297 1 98.31 28 TYR B CA 1
ATOM 1573 C C . TYR B 1 28 ? -12.586 16.391 5.312 1 98.31 28 TYR B C 1
ATOM 1575 O O . TYR B 1 28 ? -13.016 16.328 4.156 1 98.31 28 TYR B O 1
ATOM 1583 N N . ASN B 1 29 ? -11.914 17.453 5.727 1 97.62 29 ASN B N 1
ATOM 1584 C CA . ASN B 1 29 ? -11.586 18.594 4.875 1 97.62 29 ASN B CA 1
ATOM 1585 C C . ASN B 1 29 ? -10.711 18.188 3.697 1 97.62 29 ASN B C 1
ATOM 1587 O O . ASN B 1 29 ? -10.898 18.672 2.58 1 97.62 29 ASN B O 1
ATOM 1591 N N . LEU B 1 30 ? -9.75 17.312 4.016 1 95.56 30 LEU B N 1
ATOM 1592 C CA . LEU B 1 30 ? -8.859 16.812 2.977 1 95.56 30 LEU B CA 1
ATOM 1593 C C . LEU B 1 30 ? -9.648 16.172 1.837 1 95.56 30 LEU B C 1
ATOM 1595 O O . LEU B 1 30 ? -9.469 16.547 0.673 1 95.56 30 LEU B O 1
ATOM 1599 N N . ALA B 1 31 ? -10.508 15.219 2.18 1 95.31 31 ALA B N 1
ATOM 1600 C CA . ALA B 1 31 ? -11.328 14.516 1.19 1 95.31 31 ALA B CA 1
ATOM 1601 C C . ALA B 1 31 ? -12.203 15.5 0.412 1 95.31 31 ALA B C 1
ATOM 1603 O O . ALA B 1 31 ? -12.305 15.406 -0.813 1 95.31 31 ALA B O 1
ATOM 1604 N N . LYS B 1 32 ? -12.758 16.438 1.089 1 95.31 32 LYS B N 1
ATOM 1605 C CA . LYS B 1 32 ? -13.648 17.406 0.468 1 95.31 32 LYS B CA 1
ATOM 1606 C C . LYS B 1 32 ? -12.883 18.328 -0.473 1 95.31 32 LYS B C 1
ATOM 1608 O O . LYS B 1 32 ? -13.289 18.531 -1.617 1 95.31 32 LYS B O 1
ATOM 1613 N N . GLU B 1 33 ? -11.773 18.828 -0.039 1 92.88 33 GLU B N 1
ATOM 1614 C CA . GLU B 1 33 ? -11.016 19.844 -0.772 1 92.88 33 GLU B CA 1
ATOM 1615 C C . GLU B 1 33 ? -10.305 19.234 -1.979 1 92.88 33 GLU B C 1
ATOM 1617 O O . GLU B 1 33 ? -10.18 19.875 -3.021 1 92.88 33 GLU B O 1
ATOM 1622 N N . THR B 1 34 ? -9.836 18.031 -1.855 1 89.44 34 THR B N 1
ATOM 1623 C CA . THR B 1 34 ? -8.938 17.5 -2.871 1 89.44 34 THR B CA 1
ATOM 1624 C C . THR B 1 34 ? -9.664 16.516 -3.775 1 89.44 34 THR B C 1
ATOM 1626 O O . THR B 1 34 ? -9.305 16.344 -4.945 1 89.44 34 THR B O 1
ATOM 1629 N N . GLU B 1 35 ? -10.688 15.797 -3.207 1 88.75 35 GLU B N 1
ATOM 1630 C CA . GLU B 1 35 ? -11.352 14.758 -3.994 1 88.75 35 GLU B CA 1
ATOM 1631 C C . GLU B 1 35 ? -12.852 15.016 -4.102 1 88.75 35 GLU B C 1
ATOM 1633 O O . GLU B 1 35 ? -13.578 14.227 -4.715 1 88.75 35 GLU B O 1
ATOM 1638 N N . ASP B 1 36 ? -13.336 16.109 -3.559 1 91.88 36 ASP B N 1
ATOM 1639 C CA . ASP B 1 36 ? -14.742 16.484 -3.555 1 91.88 36 ASP B CA 1
ATOM 1640 C C . ASP B 1 36 ? -15.609 15.375 -2.969 1 91.88 36 ASP B C 1
ATOM 1642 O O . ASP B 1 36 ? -16.688 15.078 -3.494 1 91.88 36 ASP B O 1
ATOM 1646 N N . LYS B 1 37 ? -15.117 14.734 -1.904 1 92.81 37 LYS B N 1
ATOM 1647 C CA . LYS B 1 37 ? -15.828 13.664 -1.21 1 92.81 37 LYS B CA 1
ATOM 1648 C C . LYS B 1 37 ? -16.297 14.117 0.173 1 92.81 37 LYS B C 1
ATOM 1650 O O . LYS B 1 37 ? -15.562 14.82 0.877 1 92.81 37 LYS B O 1
ATOM 1655 N N . GLU B 1 38 ? -17.453 13.719 0.494 1 96.38 38 GLU B N 1
ATOM 1656 C CA . GLU B 1 38 ? -17.953 13.875 1.853 1 96.38 38 GLU B CA 1
ATOM 1657 C C . GLU B 1 38 ? -17.938 12.555 2.613 1 96.38 38 GLU B C 1
ATOM 1659 O O . GLU B 1 38 ? -18.766 11.68 2.383 1 96.38 38 GLU B O 1
ATOM 1664 N N . LEU B 1 39 ? -17.062 12.445 3.51 1 97.12 39 LEU B N 1
ATOM 1665 C CA . LEU B 1 39 ? -16.875 11.195 4.242 1 97.12 39 LEU B CA 1
ATOM 1666 C C . LEU B 1 39 ? -17.922 11.055 5.348 1 97.12 39 LEU B C 1
ATOM 1668 O O . LEU B 1 39 ? -18.375 12.055 5.91 1 97.12 39 LEU B O 1
ATOM 1672 N N . ASP B 1 40 ? -18.328 9.867 5.598 1 97.56 40 ASP B N 1
ATOM 1673 C CA . ASP B 1 40 ? -19.141 9.578 6.77 1 97.56 40 ASP B CA 1
ATOM 1674 C C . ASP B 1 40 ? -18.344 9.766 8.055 1 97.56 40 ASP B C 1
ATOM 1676 O O . ASP B 1 40 ? -17.391 9.039 8.312 1 97.56 40 ASP B O 1
ATOM 1680 N N . LEU B 1 41 ? -18.797 10.695 8.859 1 98 41 LEU B N 1
ATOM 1681 C CA . LEU B 1 41 ? -18.016 11.102 10.023 1 98 41 LEU B CA 1
ATOM 1682 C C . LEU B 1 41 ? -17.922 9.961 11.031 1 98 41 LEU B C 1
ATOM 1684 O O . LEU B 1 41 ? -16.906 9.82 11.727 1 98 41 LEU B O 1
ATOM 1688 N N . GLU B 1 42 ? -18.906 9.172 11.109 1 98.38 42 GLU B N 1
ATOM 1689 C CA . GLU B 1 42 ? -18.875 8.055 12.039 1 98.38 42 GLU B CA 1
ATOM 1690 C C . GLU B 1 42 ? -17.844 7.012 11.609 1 98.38 42 GLU B C 1
ATOM 1692 O O . GLU B 1 42 ? -17.031 6.555 12.414 1 98.38 42 GLU B O 1
ATOM 1697 N N . ILE B 1 43 ? -17.859 6.672 10.352 1 97.81 43 ILE B N 1
ATOM 1698 C CA . ILE B 1 43 ? -16.906 5.703 9.812 1 97.81 43 ILE B CA 1
ATOM 1699 C C . ILE B 1 43 ? -15.492 6.266 9.906 1 97.81 43 ILE B C 1
ATOM 1701 O O . ILE B 1 43 ? -14.57 5.574 10.352 1 97.81 43 ILE B O 1
ATOM 1705 N N . LEU B 1 44 ? -15.375 7.523 9.539 1 98.5 44 LEU B N 1
ATOM 1706 C CA . LEU B 1 44 ? -14.078 8.195 9.57 1 98.5 44 LEU B CA 1
ATOM 1707 C C . LEU B 1 44 ? -13.516 8.219 10.992 1 98.5 44 LEU B C 1
ATOM 1709 O O . LEU B 1 44 ? -12.344 7.914 11.203 1 98.5 44 LEU B O 1
ATOM 1713 N N . THR B 1 45 ? -14.344 8.555 11.953 1 98.88 45 THR B N 1
ATOM 1714 C CA . THR B 1 45 ? -13.906 8.625 13.344 1 98.88 45 THR B CA 1
ATOM 1715 C C . THR B 1 45 ? -13.422 7.258 13.828 1 98.88 45 THR B C 1
ATOM 1717 O O . THR B 1 45 ? -12.352 7.152 14.43 1 98.88 45 THR B O 1
ATOM 1720 N N . LYS B 1 46 ? -14.133 6.258 13.516 1 98.69 46 LYS B N 1
ATOM 1721 C CA . LYS B 1 46 ? -13.75 4.906 13.9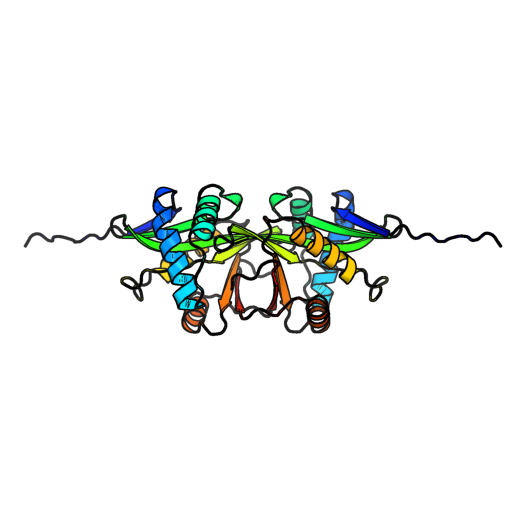06 1 98.69 46 LYS B CA 1
ATOM 1722 C C . LYS B 1 46 ? -12.445 4.488 13.227 1 98.69 46 LYS B C 1
ATOM 1724 O O . LYS B 1 46 ? -11.602 3.828 13.836 1 98.69 46 LYS B O 1
ATOM 1729 N N . GLY B 1 47 ? -12.344 4.863 11.953 1 98.5 47 GLY B N 1
ATOM 1730 C CA . GLY B 1 47 ? -11.141 4.539 11.211 1 98.5 47 GLY B CA 1
ATOM 1731 C C . GLY B 1 47 ? -9.898 5.199 11.773 1 98.5 47 GLY B C 1
ATOM 1732 O O . GLY B 1 47 ? -8.859 4.551 11.922 1 98.5 47 GLY B O 1
ATOM 1733 N N . VAL B 1 48 ? -9.984 6.469 12.07 1 98.81 48 VAL B N 1
ATOM 1734 C CA . VAL B 1 48 ? -8.859 7.207 12.641 1 98.81 48 VAL B CA 1
ATOM 1735 C C . VAL B 1 48 ? -8.547 6.672 14.031 1 98.81 48 VAL B C 1
ATOM 1737 O O . VAL B 1 48 ? -7.375 6.461 14.367 1 98.81 48 VAL B O 1
ATOM 1740 N N . GLU B 1 49 ? -9.539 6.453 14.805 1 98.81 49 GLU B N 1
ATOM 1741 C CA . GLU B 1 49 ? -9.352 5.918 16.156 1 98.81 49 GLU B CA 1
ATOM 1742 C C . GLU B 1 49 ? -8.633 4.57 16.109 1 98.81 49 GLU B C 1
ATOM 1744 O O . GLU B 1 49 ? -7.734 4.32 16.922 1 98.81 49 GLU B O 1
ATOM 1749 N N . SER B 1 50 ? -9.055 3.721 15.219 1 98.38 50 SER B N 1
ATOM 1750 C CA . SER B 1 50 ? -8.438 2.408 15.062 1 98.38 50 SER B CA 1
ATOM 1751 C C . SER B 1 50 ? -6.949 2.529 14.766 1 98.38 50 SER B C 1
ATOM 1753 O O . SER B 1 50 ? -6.133 1.81 15.344 1 98.38 50 SER B O 1
ATOM 1755 N N . MET B 1 51 ? -6.648 3.43 13.914 1 97.75 51 MET B N 1
ATOM 1756 C CA . MET B 1 51 ? -5.25 3.646 13.539 1 97.75 51 MET B CA 1
ATOM 1757 C C . MET B 1 51 ? -4.449 4.176 14.727 1 97.75 51 MET B C 1
ATOM 1759 O O . MET B 1 51 ? -3.32 3.74 14.961 1 97.75 51 MET B O 1
ATOM 1763 N N . LEU B 1 52 ? -5.004 5.102 15.469 1 98.5 52 LEU B N 1
ATOM 1764 C CA . LEU B 1 52 ? -4.312 5.699 16.609 1 98.5 52 LEU B CA 1
ATOM 1765 C C . LEU B 1 52 ? -4.09 4.672 17.703 1 98.5 52 LEU B C 1
ATOM 1767 O O . LEU B 1 52 ? -3.154 4.801 18.5 1 98.5 52 LEU B O 1
ATOM 1771 N N . SER B 1 53 ? -4.84 3.615 17.672 1 97.81 53 SER B N 1
ATOM 1772 C CA . SER B 1 53 ? -4.785 2.633 18.75 1 97.81 53 SER B CA 1
ATOM 1773 C C . SER B 1 53 ? -3.996 1.396 18.344 1 97.81 53 SER B C 1
ATOM 1775 O O . SER B 1 53 ? -3.738 0.514 19.156 1 97.81 53 SER B O 1
ATOM 1777 N N . ASP B 1 54 ? -3.629 1.248 17.156 1 97.56 54 ASP B N 1
ATOM 1778 C CA . ASP B 1 54 ? -2.969 0.061 16.625 1 97.56 54 ASP B CA 1
ATOM 1779 C C . ASP B 1 54 ? -1.821 0.442 15.695 1 97.56 54 ASP B C 1
ATOM 1781 O O . ASP B 1 54 ? -2.037 0.695 14.508 1 97.56 54 ASP B O 1
ATOM 1785 N N . LYS B 1 55 ? -0.639 0.354 16.141 1 95.5 55 LYS B N 1
ATOM 1786 C CA . LYS B 1 55 ? 0.544 0.834 15.438 1 95.5 55 LYS B CA 1
ATOM 1787 C C . LYS B 1 55 ? 0.87 -0.058 14.242 1 95.5 55 LYS B C 1
ATOM 1789 O O . LYS B 1 55 ? 1.668 0.316 13.375 1 95.5 55 LYS B O 1
ATOM 1794 N N . SER B 1 56 ? 0.306 -1.194 14.164 1 96.12 56 SER B N 1
ATOM 1795 C CA . SER B 1 56 ? 0.549 -2.074 13.031 1 96.12 56 SER B CA 1
ATOM 1796 C C . SER B 1 56 ? -0.138 -1.552 11.773 1 96.12 56 SER B C 1
ATOM 1798 O O . SER B 1 56 ? 0.179 -1.981 10.656 1 96.12 56 SER B O 1
ATOM 1800 N N . LYS B 1 57 ? -1.071 -0.581 11.969 1 97.5 57 LYS B N 1
ATOM 1801 C CA . LYS B 1 57 ? -1.837 -0.049 10.844 1 97.5 57 LYS B CA 1
ATOM 1802 C C . LYS B 1 57 ? -1.122 1.137 10.203 1 97.5 57 LYS B C 1
ATOM 1804 O O . LYS B 1 57 ? -1.334 1.434 9.031 1 97.5 57 LYS B O 1
ATOM 1809 N N . GLY B 1 58 ? -0.356 1.799 10.875 1 97.75 58 GLY B N 1
ATOM 1810 C CA . GLY B 1 58 ? 0.328 3.01 10.453 1 97.75 58 GLY B CA 1
ATOM 1811 C C . GLY B 1 58 ? 0.629 3.959 11.594 1 97.75 58 GLY B C 1
ATOM 1812 O O . GLY B 1 58 ? 0.558 3.572 12.766 1 97.75 58 GLY B O 1
ATOM 1813 N N . GLN B 1 59 ? 1.001 5.121 11.234 1 98.38 59 GLN B N 1
ATOM 1814 C CA . GLN B 1 59 ? 1.354 6.121 12.234 1 98.38 59 GLN B CA 1
ATOM 1815 C C . GLN B 1 59 ? 1.026 7.531 11.742 1 98.38 59 GLN B C 1
ATOM 1817 O O . GLN B 1 59 ? 1.409 7.914 10.633 1 98.38 59 GLN B O 1
ATOM 1822 N N . TYR B 1 60 ? 0.291 8.25 12.547 1 98.81 60 TYR B N 1
ATOM 1823 C CA . TYR B 1 60 ? 0.101 9.68 12.336 1 98.81 60 TYR B CA 1
ATOM 1824 C C . TYR B 1 60 ? 1.192 10.484 13.031 1 98.81 60 TYR B C 1
ATOM 1826 O O . TYR B 1 60 ? 1.537 10.203 14.188 1 98.81 60 TYR B O 1
ATOM 1834 N N . TYR B 1 61 ? 1.667 11.453 12.344 1 98.81 61 TYR B N 1
ATOM 1835 C CA . TYR B 1 61 ? 2.441 12.539 12.938 1 98.81 61 TYR B CA 1
ATOM 1836 C C . TYR B 1 61 ? 1.721 13.875 12.781 1 98.81 61 TYR B C 1
ATOM 1838 O O . TYR B 1 61 ? 1.112 14.133 11.742 1 98.81 61 TYR B O 1
ATOM 1846 N N . VAL B 1 62 ? 1.843 14.68 13.797 1 98.81 62 VAL B N 1
ATOM 1847 C CA . VAL B 1 62 ? 1.185 15.977 13.75 1 98.81 62 VAL B CA 1
ATOM 1848 C C . VAL B 1 62 ? 2.217 17.094 13.945 1 98.81 62 VAL B C 1
ATOM 1850 O O . VAL B 1 62 ? 3.225 16.891 14.625 1 98.81 62 VAL B O 1
ATOM 1853 N N . TYR B 1 63 ? 1.953 18.125 13.25 1 98.69 63 TYR B N 1
ATOM 1854 C CA . TYR B 1 63 ? 2.672 19.391 13.406 1 98.69 63 TYR B CA 1
ATOM 1855 C C . TYR B 1 63 ? 1.93 20.328 14.352 1 98.69 63 TYR B C 1
ATOM 1857 O O . TYR B 1 63 ? 0.773 20.688 14.102 1 98.69 63 TYR B O 1
ATOM 1865 N N . THR B 1 64 ? 2.6 20.781 15.445 1 98.25 64 THR B N 1
ATOM 1866 C CA . THR B 1 64 ? 1.909 21.609 16.422 1 98.25 64 THR B CA 1
ATOM 1867 C C . THR B 1 64 ? 2.598 22.969 16.562 1 98.25 64 THR B C 1
ATOM 1869 O O . THR B 1 64 ? 3.822 23.062 16.469 1 98.25 64 THR B O 1
ATOM 1872 N N . ILE B 1 65 ? 1.799 23.969 16.688 1 97.12 65 ILE B N 1
ATOM 1873 C CA . ILE B 1 65 ? 2.217 25.312 17.078 1 97.12 65 ILE B CA 1
ATOM 1874 C C . ILE B 1 65 ? 1.542 25.688 18.391 1 97.12 65 ILE B C 1
ATOM 1876 O O . ILE B 1 65 ? 0.313 25.766 18.469 1 97.12 65 ILE B O 1
ATOM 1880 N N . ASN B 1 66 ? 2.348 25.875 19.422 1 95.75 66 ASN B N 1
ATOM 1881 C CA . ASN B 1 66 ? 1.817 26.156 20.766 1 95.75 66 ASN B CA 1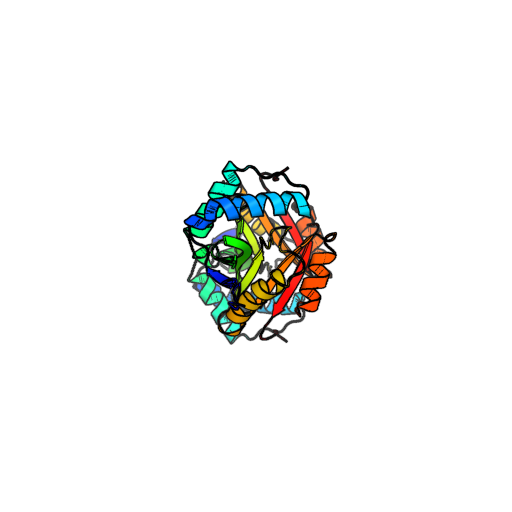
ATOM 1882 C C . ASN B 1 66 ? 0.807 25.094 21.188 1 95.75 66 ASN B C 1
ATOM 1884 O O . ASN B 1 66 ? -0.297 25.422 21.625 1 95.75 66 ASN B O 1
ATOM 1888 N N . ASP B 1 67 ? 1.075 23.844 20.859 1 94.88 67 ASP B N 1
ATOM 1889 C CA . ASP B 1 67 ? 0.377 22.641 21.297 1 94.88 67 ASP B CA 1
ATOM 1890 C C . ASP B 1 67 ? -0.944 22.469 20.547 1 94.88 67 ASP B C 1
ATOM 1892 O O . ASP B 1 67 ? -1.767 21.625 20.922 1 94.88 67 ASP B O 1
ATOM 1896 N N . LYS B 1 68 ? -1.066 23.281 19.562 1 96.81 68 LYS B N 1
ATOM 1897 C CA . LYS B 1 68 ? -2.225 23.094 18.688 1 96.81 68 LYS B CA 1
ATOM 1898 C C . LYS B 1 68 ? -1.83 22.391 17.391 1 96.81 68 LYS B C 1
ATOM 1900 O O . LYS B 1 68 ? -0.867 22.797 16.734 1 96.81 68 LYS B O 1
ATOM 1905 N N . VAL B 1 69 ? -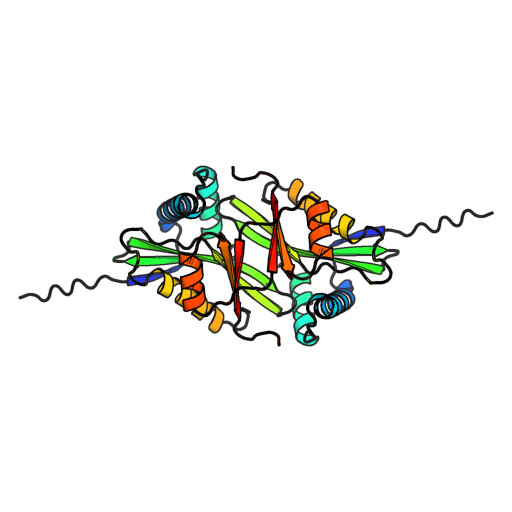2.598 21.406 17.016 1 98.44 69 VAL B N 1
ATOM 1906 C CA . VAL B 1 69 ? -2.32 20.672 15.789 1 98.44 69 VAL B CA 1
ATOM 1907 C C . VAL B 1 69 ? -2.725 21.531 14.586 1 98.44 69 VAL B C 1
ATOM 1909 O O . VAL B 1 69 ? -3.877 21.953 14.477 1 98.44 69 VAL B O 1
ATOM 1912 N N . VAL B 1 70 ? -1.766 21.75 13.664 1 98.38 70 VAL B N 1
ATOM 1913 C CA . VAL B 1 70 ? -2.068 22.594 12.508 1 98.38 70 VAL B CA 1
ATOM 1914 C C . VAL B 1 70 ? -1.806 21.812 11.219 1 98.38 70 VAL B C 1
ATOM 1916 O O . VAL B 1 70 ? -2.139 22.281 10.125 1 98.38 70 VAL B O 1
ATOM 1919 N N . GLY B 1 71 ? -1.182 20.641 11.281 1 98.56 71 GLY B N 1
ATOM 1920 C CA . GLY B 1 71 ? -0.891 19.781 10.148 1 98.56 71 GLY B CA 1
ATOM 1921 C C . GLY B 1 71 ? -0.713 18.312 10.531 1 98.56 71 GLY B C 1
ATOM 1922 O O . GLY B 1 71 ? -0.493 18 11.703 1 98.56 71 GLY B O 1
ATOM 1923 N N . GLN B 1 72 ? -0.827 17.516 9.609 1 98.88 72 GLN B N 1
ATOM 1924 C CA . GLN B 1 72 ? -0.694 16.078 9.867 1 98.88 72 GLN B CA 1
ATOM 1925 C C . GLN B 1 72 ? -0.1 15.359 8.656 1 98.88 72 GLN B C 1
ATOM 1927 O O . GLN B 1 72 ? -0.145 15.875 7.535 1 98.88 72 GLN B O 1
ATOM 1932 N N . ILE B 1 73 ? 0.461 14.242 8.875 1 98.69 73 ILE B N 1
ATOM 1933 C CA . ILE B 1 73 ? 0.889 13.258 7.887 1 98.69 73 ILE B CA 1
ATOM 1934 C C . ILE B 1 73 ? 0.743 11.852 8.461 1 98.69 73 ILE B C 1
ATOM 1936 O O . ILE B 1 73 ? 0.93 11.648 9.664 1 98.69 73 ILE B O 1
ATOM 1940 N N . MET B 1 74 ? 0.379 10.953 7.656 1 98.75 74 MET B N 1
ATOM 1941 C CA . MET B 1 74 ? 0.231 9.562 8.062 1 98.75 74 MET B CA 1
ATOM 1942 C C . MET B 1 74 ? 0.973 8.633 7.102 1 98.75 74 MET B C 1
ATOM 1944 O O . MET B 1 74 ? 1.096 8.938 5.914 1 98.75 74 MET B O 1
ATOM 1948 N N . HIS B 1 75 ? 1.506 7.602 7.629 1 98.56 75 HIS B N 1
ATOM 1949 C CA . HIS B 1 75 ? 1.947 6.551 6.715 1 98.56 75 HIS B CA 1
ATOM 1950 C C . HIS B 1 75 ? 1.401 5.191 7.133 1 98.56 75 HIS B C 1
ATOM 1952 O O . HIS B 1 75 ? 1.189 4.941 8.32 1 98.56 75 HIS B O 1
ATOM 1958 N N . THR B 1 76 ? 1.151 4.348 6.152 1 98.56 76 THR B N 1
ATOM 1959 C CA . THR B 1 76 ? 0.877 2.926 6.324 1 98.56 76 THR B CA 1
ATOM 1960 C C . THR B 1 76 ? 2.037 2.084 5.801 1 98.56 76 THR B C 1
ATOM 1962 O O . THR B 1 76 ? 3.078 2.621 5.418 1 98.56 76 THR B O 1
ATOM 1965 N N . TYR B 1 77 ? 1.845 0.762 5.863 1 97.88 77 TYR B N 1
ATOM 1966 C CA . TYR B 1 77 ? 2.961 -0.132 5.574 1 97.88 77 TYR B CA 1
ATOM 1967 C C . TYR B 1 77 ? 2.639 -1.043 4.395 1 97.88 77 TYR B C 1
ATOM 1969 O O . TYR B 1 77 ? 1.498 -1.488 4.242 1 97.88 77 TYR B O 1
ATOM 1977 N N . GLU B 1 78 ? 3.654 -1.325 3.646 1 97.88 78 GLU B N 1
ATOM 1978 C CA . GLU B 1 78 ? 3.617 -2.375 2.635 1 97.88 78 GLU B CA 1
ATOM 1979 C C . GLU B 1 78 ? 4.902 -3.201 2.65 1 97.88 78 GLU B C 1
ATOM 1981 O O . GLU B 1 78 ? 5.992 -2.672 2.426 1 97.88 78 GLU B O 1
ATOM 1986 N N . TRP B 1 79 ? 4.801 -4.477 2.848 1 97.94 79 TRP B N 1
ATOM 1987 C CA . TRP B 1 79 ? 5.969 -5.352 2.795 1 97.94 79 TRP B CA 1
ATOM 1988 C C . TRP B 1 79 ? 6.402 -5.594 1.354 1 97.94 79 TRP B C 1
ATOM 1990 O O . TRP B 1 79 ? 5.562 -5.812 0.476 1 97.94 79 TRP B O 1
ATOM 2000 N N . SER B 1 80 ? 7.648 -5.547 1.117 1 97.31 80 SER B N 1
ATOM 2001 C CA . SER B 1 80 ? 8.242 -5.918 -0.161 1 97.31 80 SER B CA 1
ATOM 2002 C C . SER B 1 80 ? 9.148 -7.137 -0.014 1 97.31 80 SER B C 1
ATOM 2004 O O . SER B 1 80 ? 10.258 -7.035 0.513 1 97.31 80 SER B O 1
ATOM 2006 N N . ASP B 1 81 ? 8.742 -8.258 -0.56 1 97.75 81 ASP B N 1
ATOM 2007 C CA . ASP B 1 81 ? 9.594 -9.445 -0.569 1 97.75 81 ASP B CA 1
ATOM 2008 C C . ASP B 1 81 ? 10.867 -9.195 -1.365 1 97.75 81 ASP B C 1
ATOM 2010 O O . ASP B 1 81 ? 11.938 -9.688 -0.997 1 97.75 81 ASP B O 1
ATOM 2014 N N . TRP B 1 82 ? 10.734 -8.422 -2.451 1 97 82 TRP B N 1
ATOM 2015 C CA . TRP B 1 82 ? 11.859 -8.195 -3.355 1 97 82 TRP B CA 1
ATOM 2016 C C . TRP B 1 82 ? 12.977 -7.434 -2.652 1 97 82 TRP B C 1
ATOM 2018 O O . TRP B 1 82 ? 14.156 -7.641 -2.945 1 97 82 TRP B O 1
ATOM 2028 N N . ARG B 1 83 ? 12.586 -6.605 -1.662 1 96.25 83 ARG B N 1
ATOM 2029 C CA . ARG B 1 83 ? 13.547 -5.746 -0.982 1 96.25 83 ARG B CA 1
ATOM 2030 C C . ARG B 1 83 ? 13.828 -6.254 0.429 1 96.25 83 ARG B C 1
ATOM 2032 O O . ARG B 1 83 ? 14.75 -5.77 1.095 1 96.25 83 ARG B O 1
ATOM 2039 N N . ASN B 1 84 ? 13.008 -7.227 0.816 1 97.38 84 ASN B N 1
ATOM 2040 C CA . ASN B 1 84 ? 13.086 -7.66 2.207 1 97.38 84 ASN B CA 1
ATOM 2041 C C . ASN B 1 84 ? 12.992 -6.48 3.17 1 97.38 84 ASN B C 1
ATOM 2043 O O . ASN B 1 84 ? 13.844 -6.316 4.043 1 97.38 84 ASN B O 1
ATOM 2047 N N . GLY B 1 85 ? 11.945 -5.719 2.975 1 96.94 85 GLY B N 1
ATOM 2048 C CA . GLY B 1 85 ? 11.758 -4.504 3.754 1 96.94 85 GLY B CA 1
ATOM 2049 C C . GLY B 1 85 ? 10.383 -3.885 3.576 1 96.94 85 GLY B C 1
ATOM 2050 O O . GLY B 1 85 ? 9.57 -4.379 2.791 1 96.94 85 GLY B O 1
ATOM 2051 N N . MET B 1 86 ? 10.141 -2.844 4.301 1 97.25 86 MET B N 1
ATOM 2052 C CA . MET B 1 86 ? 8.836 -2.184 4.289 1 97.25 86 MET B CA 1
ATOM 2053 C C . MET B 1 86 ? 8.875 -0.922 3.434 1 97.25 86 MET B C 1
ATOM 2055 O O . MET B 1 86 ? 9.867 -0.19 3.441 1 97.25 86 MET B O 1
ATOM 2059 N N . PHE B 1 87 ? 7.848 -0.702 2.695 1 97.75 87 PHE B N 1
ATOM 2060 C CA . PHE B 1 87 ? 7.574 0.626 2.16 1 97.75 87 PHE B CA 1
ATOM 2061 C C . PHE B 1 87 ? 6.613 1.387 3.064 1 97.75 87 PHE B C 1
ATOM 2063 O O . PHE B 1 87 ? 5.648 0.812 3.578 1 97.75 87 PHE B O 1
ATOM 2070 N N . LEU B 1 88 ? 6.879 2.637 3.242 1 98.12 88 LEU B N 1
ATOM 2071 C CA . LEU B 1 88 ? 5.926 3.533 3.891 1 98.12 88 LEU B CA 1
ATOM 2072 C C . LEU B 1 88 ? 5.055 4.242 2.857 1 98.12 88 LEU B C 1
ATOM 2074 O O . LEU B 1 88 ? 5.57 4.914 1.961 1 98.12 88 LEU B O 1
ATOM 2078 N N . TRP B 1 89 ? 3.793 4.055 2.934 1 98.5 89 TRP B N 1
ATOM 2079 C CA . TRP B 1 89 ? 2.857 4.773 2.072 1 98.5 89 TRP B CA 1
ATOM 2080 C C . TRP B 1 89 ? 2.338 6.031 2.76 1 98.5 89 TRP B C 1
ATOM 2082 O O . TRP B 1 89 ? 1.571 5.949 3.723 1 98.5 89 TRP B O 1
ATOM 2092 N N . VAL B 1 90 ? 2.74 7.137 2.248 1 97.88 90 VAL B N 1
ATOM 2093 C CA . VAL B 1 90 ? 2.326 8.414 2.814 1 97.88 90 VAL B CA 1
ATOM 2094 C C . VAL B 1 90 ? 0.896 8.734 2.381 1 97.88 90 VAL B C 1
ATOM 2096 O O . VAL B 1 90 ? 0.562 8.625 1.198 1 97.88 90 VAL B O 1
ATOM 2099 N N . GLN B 1 91 ? 0.107 9.086 3.363 1 96.38 91 GLN B N 1
ATOM 2100 C CA . GLN B 1 91 ? -1.302 9.414 3.18 1 96.38 91 GLN B CA 1
ATOM 2101 C C . GLN B 1 91 ? -1.739 10.516 4.145 1 96.38 91 GLN B C 1
ATOM 2103 O O . GLN B 1 91 ? -0.98 10.906 5.031 1 96.38 91 GLN B O 1
ATOM 2108 N N . SER B 1 92 ? -2.992 11.047 3.902 1 96.69 92 SER B N 1
ATOM 2109 C CA . SER B 1 92 ? -3.703 11.938 4.816 1 96.69 92 SER B CA 1
ATOM 2110 C C . SER B 1 92 ? -2.83 13.117 5.227 1 96.69 92 SER B C 1
ATOM 2112 O O . SER B 1 92 ? -2.723 13.438 6.41 1 96.69 92 SER B O 1
ATOM 2114 N N . VAL B 1 93 ? -2.203 13.648 4.254 1 96.19 93 VAL B N 1
ATOM 2115 C CA . VAL B 1 93 ? -1.43 14.859 4.496 1 96.19 93 VAL B CA 1
ATOM 2116 C C . VAL B 1 93 ? -2.344 16.078 4.414 1 96.19 93 VAL B C 1
ATOM 2118 O O . VAL B 1 93 ? -3.062 16.266 3.428 1 96.19 93 VAL B O 1
ATOM 2121 N N . TYR B 1 94 ? -2.365 16.859 5.461 1 97.31 94 TYR B N 1
ATOM 2122 C CA . TYR B 1 94 ? -3.242 18.016 5.527 1 97.31 94 TYR B CA 1
ATOM 2123 C C . TYR B 1 94 ? -2.635 19.109 6.398 1 97.31 94 TYR B C 1
ATOM 2125 O O . TYR B 1 94 ? -2.059 18.828 7.453 1 97.31 94 TYR B O 1
ATOM 2133 N N . VAL B 1 95 ? -2.703 20.297 5.918 1 97.25 95 VAL B N 1
ATOM 2134 C CA . VAL B 1 95 ? -2.316 21.484 6.676 1 97.25 95 VAL B CA 1
ATOM 2135 C C . VAL B 1 95 ? -3.496 22.453 6.75 1 97.25 95 VAL B C 1
ATOM 2137 O O . VAL B 1 95 ? -4.102 22.781 5.73 1 97.25 95 VAL B O 1
ATOM 2140 N N . ASP B 1 96 ? -3.77 22.812 7.969 1 97.25 96 ASP B N 1
ATOM 2141 C CA . ASP B 1 96 ? -4.832 23.797 8.148 1 97.25 96 ASP B CA 1
ATOM 2142 C C . ASP B 1 96 ? -4.629 25 7.23 1 97.25 96 ASP B C 1
ATOM 2144 O O . ASP B 1 96 ? -3.51 25.484 7.07 1 97.25 96 ASP B O 1
ATOM 2148 N N . ALA B 1 97 ? -5.684 25.484 6.648 1 94.62 97 ALA B N 1
ATOM 2149 C CA . ALA B 1 97 ? -5.648 26.516 5.617 1 94.62 97 ALA B CA 1
ATOM 2150 C C . ALA B 1 97 ? -4.867 27.734 6.094 1 94.62 97 ALA B C 1
ATOM 2152 O O . ALA B 1 97 ? -4.094 28.328 5.332 1 94.62 97 ALA B O 1
ATOM 2153 N N . LYS B 1 98 ? -4.984 28.125 7.352 1 94.62 98 LYS B N 1
ATOM 2154 C CA . LYS B 1 98 ? -4.375 29.328 7.91 1 94.62 98 LYS B CA 1
ATOM 2155 C C . LYS B 1 98 ? -2.861 29.172 8.031 1 94.62 98 LYS B C 1
ATOM 2157 O O . LYS B 1 98 ? -2.145 30.156 8.242 1 94.62 98 LYS B O 1
ATOM 2162 N N . HIS B 1 99 ? -2.377 28 7.895 1 95.75 99 HIS B N 1
ATOM 2163 C CA . HIS B 1 99 ? -0.959 27.75 8.141 1 95.75 99 HIS B CA 1
ATOM 2164 C C . HIS B 1 99 ? -0.272 27.219 6.883 1 95.75 99 HIS B C 1
ATOM 2166 O O . HIS B 1 99 ? 0.835 26.688 6.957 1 95.75 99 HIS B O 1
ATOM 2172 N N . ARG B 1 100 ? -0.946 27.312 5.719 1 93.12 100 ARG B N 1
ATOM 2173 C CA . ARG B 1 100 ? -0.395 26.812 4.465 1 93.12 100 ARG B CA 1
ATOM 2174 C C . ARG B 1 100 ? 0.622 27.781 3.881 1 93.12 100 ARG B C 1
ATOM 2176 O O . ARG B 1 100 ? 0.726 28.922 4.332 1 93.12 100 ARG B O 1
ATOM 2183 N N . ARG B 1 101 ? 1.485 27.25 3.076 1 90.56 101 ARG B N 1
ATOM 2184 C CA . ARG B 1 101 ? 2.529 28.016 2.4 1 90.56 101 ARG B CA 1
ATOM 2185 C C . ARG B 1 101 ? 3.568 28.531 3.396 1 90.56 101 ARG B C 1
ATOM 2187 O O . ARG B 1 101 ? 4.094 29.625 3.248 1 90.56 101 ARG B O 1
ATOM 2194 N N . LYS B 1 102 ? 3.754 27.797 4.465 1 92.38 102 LYS B N 1
ATOM 2195 C CA . LYS B 1 102 ? 4.734 28.141 5.492 1 92.38 102 LYS B CA 1
ATOM 2196 C C . LYS B 1 102 ? 5.73 27 5.699 1 92.38 102 LYS B C 1
ATOM 2198 O O . LYS B 1 102 ? 6.461 26.984 6.691 1 92.38 102 LYS B O 1
ATOM 2203 N N . GLY B 1 103 ? 5.66 25.938 4.855 1 92.5 103 GLY B N 1
ATOM 2204 C CA . GLY B 1 103 ? 6.652 24.875 4.883 1 92.5 103 GLY B CA 1
ATOM 2205 C C . GLY B 1 103 ? 6.25 23.703 5.766 1 92.5 103 GLY B C 1
ATOM 2206 O O . GLY B 1 103 ? 7.035 22.781 5.973 1 92.5 103 GLY B O 1
ATOM 2207 N N . VAL B 1 104 ? 5.055 23.734 6.305 1 95.19 104 VAL B N 1
ATOM 2208 C CA . VAL B 1 104 ? 4.594 22.719 7.25 1 95.19 104 VAL B CA 1
ATOM 2209 C C . VAL B 1 104 ? 4.602 21.344 6.578 1 95.19 104 VAL B C 1
ATOM 2211 O O . VAL B 1 104 ? 5.145 20.391 7.129 1 95.19 104 VAL B O 1
ATOM 2214 N N . TYR B 1 105 ? 4.137 21.312 5.41 1 93.81 105 TYR B N 1
ATOM 2215 C CA . TYR B 1 105 ? 4.078 20.047 4.684 1 93.81 105 TYR B CA 1
ATOM 2216 C C . TYR B 1 105 ? 5.473 19.5 4.43 1 93.81 105 TYR B C 1
ATOM 2218 O O . TYR B 1 105 ? 5.73 18.312 4.648 1 93.81 105 TYR B O 1
ATOM 2226 N N . LYS B 1 106 ? 6.289 20.297 3.963 1 94.56 106 LYS B N 1
ATOM 2227 C CA . LYS B 1 106 ? 7.668 19.906 3.686 1 94.56 106 LYS B CA 1
ATOM 2228 C C . LYS B 1 106 ? 8.344 19.344 4.938 1 94.56 106 LYS B C 1
ATOM 2230 O O . LYS B 1 106 ? 9.039 18.328 4.875 1 94.56 106 LYS B O 1
ATOM 2235 N N . GLU B 1 107 ? 8.164 19.969 6.043 1 96.81 107 GLU B N 1
ATOM 2236 C CA . GLU B 1 107 ? 8.773 19.547 7.297 1 96.81 107 GLU B CA 1
ATOM 2237 C C . GLU B 1 107 ? 8.211 18.188 7.746 1 96.81 107 GLU B C 1
ATOM 2239 O O . GLU B 1 107 ? 8.953 17.328 8.219 1 96.81 107 GLU B O 1
ATOM 2244 N N . LEU B 1 108 ? 6.918 18.047 7.598 1 97.88 108 LEU B N 1
ATOM 2245 C CA . LEU B 1 108 ? 6.285 16.781 7.941 1 97.88 108 LEU B CA 1
ATOM 2246 C C . LEU B 1 108 ? 6.824 15.648 7.07 1 97.88 108 LEU B C 1
ATOM 2248 O O . LEU B 1 108 ? 7.215 14.602 7.582 1 97.88 108 LEU B O 1
ATOM 2252 N N . TYR B 1 109 ? 6.891 15.883 5.797 1 97.31 109 TYR B N 1
ATOM 2253 C CA . TYR B 1 109 ? 7.402 14.867 4.879 1 97.31 109 TYR B CA 1
ATOM 2254 C C . TYR B 1 109 ? 8.859 14.531 5.195 1 97.31 109 TYR B C 1
ATOM 2256 O O . TYR B 1 109 ? 9.234 13.359 5.238 1 97.31 109 TYR B O 1
ATOM 2264 N N . ASN B 1 110 ? 9.656 15.523 5.363 1 96.88 110 ASN B N 1
ATOM 2265 C CA . ASN B 1 110 ? 11.062 15.281 5.688 1 96.88 110 ASN B CA 1
ATOM 2266 C C . ASN B 1 110 ? 11.211 14.477 6.977 1 96.88 110 ASN B C 1
ATOM 2268 O O . ASN B 1 110 ? 12.133 13.68 7.109 1 96.88 110 ASN B O 1
ATOM 2272 N N . TYR B 1 111 ? 10.375 14.742 7.91 1 97.75 111 TYR B N 1
ATOM 2273 C CA . TYR B 1 111 ? 10.383 13.961 9.141 1 97.75 111 TYR B CA 1
ATOM 2274 C C . TYR B 1 111 ? 10.188 12.477 8.852 1 97.75 111 TYR B C 1
ATOM 2276 O O . TYR B 1 111 ? 10.938 11.633 9.352 1 97.75 111 TYR B O 1
ATOM 2284 N N . VAL B 1 112 ? 9.25 12.117 7.98 1 97.44 112 VAL B N 1
ATOM 2285 C CA . VAL B 1 112 ? 8.992 10.742 7.59 1 97.44 112 VAL B CA 1
ATOM 2286 C C . VAL B 1 112 ? 10.164 10.203 6.773 1 97.44 112 VAL B C 1
ATOM 2288 O O . VAL B 1 112 ? 10.578 9.055 6.953 1 97.44 112 VAL B O 1
ATOM 2291 N N . LYS B 1 113 ? 10.633 11.008 5.906 1 96.69 113 LYS B N 1
ATOM 2292 C CA . LYS B 1 113 ? 11.789 10.609 5.105 1 96.69 113 LYS B CA 1
ATOM 2293 C C . LYS B 1 113 ? 12.984 10.273 5.992 1 96.69 113 LYS B C 1
ATOM 2295 O O . LYS B 1 113 ? 13.719 9.32 5.723 1 96.69 113 LYS B O 1
ATOM 2300 N N . ASN B 1 114 ? 13.203 11.062 7.016 1 96.88 114 ASN B N 1
ATOM 2301 C CA . ASN B 1 114 ? 14.289 10.797 7.953 1 96.88 114 ASN B CA 1
ATOM 2302 C C . ASN B 1 114 ? 14.109 9.461 8.664 1 96.88 114 ASN B C 1
ATOM 2304 O O . ASN B 1 114 ? 15.078 8.727 8.875 1 96.88 114 ASN B O 1
ATOM 2308 N N . ILE B 1 115 ? 12.938 9.172 9.039 1 95.88 115 ILE B N 1
ATOM 2309 C CA . ILE B 1 115 ? 12.633 7.867 9.625 1 95.88 115 ILE B CA 1
ATOM 2310 C C . ILE B 1 115 ? 13.016 6.758 8.648 1 95.88 115 ILE B C 1
ATOM 2312 O O . ILE B 1 115 ? 13.648 5.773 9.031 1 95.88 115 ILE B O 1
ATOM 2316 N N . CYS B 1 116 ? 12.586 6.906 7.434 1 95.69 116 CYS B N 1
ATOM 2317 C CA . CYS B 1 116 ? 12.898 5.949 6.379 1 95.69 116 CYS B CA 1
ATOM 2318 C C . CYS B 1 116 ? 14.406 5.789 6.223 1 95.69 116 CYS B C 1
ATOM 2320 O O . CYS B 1 116 ? 14.922 4.668 6.203 1 95.69 116 CYS B O 1
ATOM 2322 N N . ASP B 1 117 ? 15.133 6.902 6.203 1 95.38 117 ASP B N 1
ATOM 2323 C CA . ASP B 1 117 ? 16.562 6.902 5.934 1 95.38 117 ASP B CA 1
ATOM 2324 C C . ASP B 1 117 ? 17.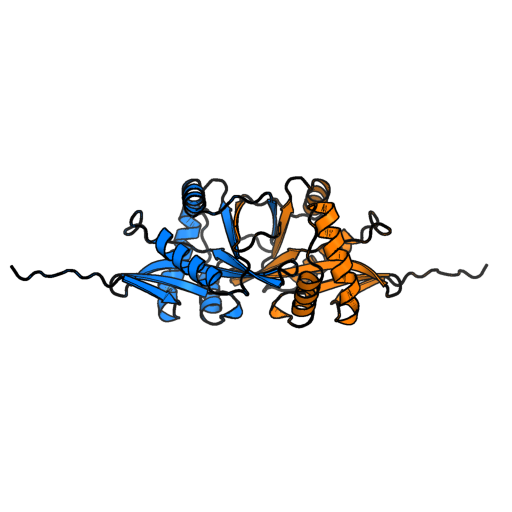344 6.301 7.102 1 95.38 117 ASP B C 1
ATOM 2326 O O . ASP B 1 117 ? 18.453 5.785 6.918 1 95.38 117 ASP B O 1
ATOM 2330 N N . GLU B 1 118 ? 16.797 6.332 8.281 1 96.25 118 GLU B N 1
ATOM 2331 C CA . GLU B 1 118 ? 17.516 5.891 9.484 1 96.25 118 GLU B CA 1
ATOM 2332 C C . GLU B 1 118 ? 17.219 4.426 9.781 1 96.25 118 GLU B C 1
ATOM 2334 O O . GLU B 1 118 ? 17.844 3.838 10.68 1 96.25 118 GLU B O 1
ATOM 2339 N N . ASP B 1 119 ? 16.328 3.885 9.078 1 96 119 ASP B N 1
ATOM 2340 C CA . ASP B 1 119 ? 15.93 2.506 9.336 1 96 119 ASP B CA 1
ATOM 2341 C C . ASP B 1 119 ? 16.203 1.617 8.125 1 96 119 ASP B C 1
ATOM 2343 O O . ASP B 1 119 ? 15.484 1.675 7.129 1 96 119 ASP B O 1
ATOM 2347 N N . ASP B 1 120 ? 17.031 0.74 8.227 1 93.56 120 ASP B N 1
ATOM 2348 C CA . ASP B 1 120 ? 17.469 -0.104 7.117 1 93.56 120 ASP B CA 1
ATOM 2349 C C . ASP B 1 120 ? 16.391 -1.097 6.715 1 93.56 120 ASP B C 1
ATOM 2351 O O . ASP B 1 120 ? 16.453 -1.703 5.645 1 93.56 120 ASP B O 1
ATOM 2355 N N . ASP B 1 121 ? 15.398 -1.218 7.523 1 95.25 121 ASP B N 1
ATOM 2356 C CA . ASP B 1 121 ? 14.312 -2.146 7.223 1 95.25 121 ASP B CA 1
ATOM 2357 C C . ASP B 1 121 ? 13.234 -1.473 6.379 1 95.25 121 ASP B C 1
ATOM 2359 O O . ASP B 1 121 ? 12.273 -2.123 5.953 1 95.25 121 ASP B O 1
ATOM 2363 N N . ILE B 1 122 ? 13.453 -0.222 6.176 1 96.69 122 ILE B N 1
ATOM 2364 C CA . ILE B 1 122 ? 12.516 0.514 5.332 1 96.69 122 ILE B CA 1
ATOM 2365 C C . ILE B 1 122 ? 13.148 0.771 3.963 1 96.69 122 ILE B C 1
ATOM 2367 O O . ILE B 1 122 ? 14.227 1.359 3.873 1 96.69 122 ILE B O 1
ATOM 2371 N N . ALA B 1 123 ? 12.43 0.367 2.93 1 96.06 123 ALA B N 1
ATOM 2372 C CA . ALA B 1 123 ? 12.969 0.393 1.571 1 96.06 123 ALA B CA 1
ATOM 2373 C C . ALA B 1 123 ? 12.766 1.76 0.926 1 96.06 123 ALA B C 1
ATOM 2375 O O . ALA B 1 123 ? 13.523 2.158 0.043 1 96.06 123 ALA B O 1
ATOM 2376 N N . GLY B 1 124 ? 11.711 2.43 1.363 1 97.19 124 GLY B N 1
ATOM 2377 C CA . GLY B 1 124 ? 11.383 3.693 0.724 1 97.19 124 GLY B CA 1
ATOM 2378 C C . GLY B 1 124 ? 10.016 4.215 1.107 1 97.19 124 GLY B C 1
ATOM 2379 O O . GLY B 1 124 ? 9.398 3.729 2.059 1 97.19 124 GLY B O 1
ATOM 2380 N N . ILE B 1 125 ? 9.656 5.281 0.428 1 98 125 ILE B N 1
ATOM 2381 C CA . ILE B 1 125 ? 8.367 5.934 0.61 1 98 125 ILE B CA 1
ATOM 2382 C C . ILE B 1 125 ? 7.594 5.926 -0.708 1 98 125 ILE B C 1
ATOM 2384 O O . ILE B 1 125 ? 8.164 6.18 -1.771 1 98 125 ILE B O 1
ATOM 2388 N N . ARG B 1 126 ? 6.32 5.617 -0.61 1 98.06 126 ARG B N 1
ATOM 2389 C CA . ARG B 1 126 ? 5.422 5.711 -1.759 1 98.06 126 ARG B CA 1
ATOM 2390 C C . ARG B 1 126 ? 4.18 6.527 -1.419 1 98.06 126 ARG B C 1
ATOM 2392 O O . ARG B 1 126 ? 3.852 6.707 -0.244 1 98.06 126 ARG B O 1
ATOM 2399 N N . LEU B 1 127 ? 3.564 7.031 -2.398 1 97.94 127 LEU B N 1
ATOM 2400 C CA . LEU B 1 127 ? 2.246 7.641 -2.268 1 97.94 127 LEU B CA 1
ATOM 2401 C C . LEU B 1 127 ? 1.508 7.633 -3.602 1 97.94 127 LEU B C 1
ATOM 2403 O O . LEU B 1 127 ? 2.098 7.324 -4.641 1 97.94 127 LEU B O 1
ATOM 2407 N N . TYR B 1 128 ? 0.227 7.844 -3.576 1 97.31 128 TYR B N 1
ATOM 2408 C CA . TYR B 1 128 ? -0.584 8.094 -4.762 1 97.31 128 TYR B CA 1
ATOM 2409 C C . TYR B 1 128 ? -1.411 9.359 -4.605 1 97.31 128 TYR B C 1
ATOM 2411 O O . TYR B 1 128 ? -1.88 9.672 -3.508 1 97.31 128 TYR B O 1
ATOM 2419 N N . VAL B 1 129 ? -1.496 10.07 -5.66 1 94.69 129 VAL B N 1
ATOM 2420 C CA . VAL B 1 129 ? -2.111 11.391 -5.668 1 94.69 129 VAL B CA 1
ATOM 2421 C C . VAL B 1 129 ? -3.02 11.531 -6.887 1 94.69 129 VAL B C 1
ATOM 2423 O O . VAL B 1 129 ? -2.676 11.078 -7.98 1 94.69 129 VAL B O 1
ATOM 2426 N N . GLU B 1 130 ? -4.16 12.164 -6.66 1 93.81 130 GLU B N 1
ATOM 2427 C CA . GLU B 1 130 ? -5.055 12.391 -7.789 1 93.81 130 GLU B CA 1
ATOM 2428 C C . GLU B 1 130 ? -4.332 13.094 -8.938 1 93.81 130 GLU B C 1
ATOM 2430 O O . GLU B 1 130 ? -3.539 14.008 -8.703 1 93.81 130 GLU B O 1
ATOM 2435 N N . LYS B 1 131 ? -4.703 12.719 -10.141 1 94.25 131 LYS B N 1
ATOM 2436 C CA . LYS B 1 131 ? -4.043 13.227 -11.336 1 94.25 131 LYS B CA 1
ATOM 2437 C C . LYS B 1 131 ? -4.207 14.742 -11.453 1 94.25 131 LYS B C 1
ATOM 2439 O O . LYS B 1 131 ? -3.309 15.43 -11.938 1 94.25 131 LYS B O 1
ATOM 2444 N N . GLU B 1 132 ? -5.277 15.289 -10.906 1 93.44 132 GLU B N 1
ATOM 2445 C CA . GLU B 1 132 ? -5.602 16.703 -11.062 1 93.44 132 GLU B CA 1
ATOM 2446 C C . GLU B 1 132 ? -4.973 17.547 -9.953 1 93.44 132 GLU B C 1
ATOM 2448 O O . GLU B 1 132 ? -5.039 18.766 -9.977 1 93.44 132 GLU B O 1
ATOM 2453 N N . ASN B 1 133 ? -4.367 16.844 -9.016 1 91.25 133 ASN B N 1
ATOM 2454 C CA . ASN B 1 133 ? -3.76 17.578 -7.906 1 91.25 133 ASN B CA 1
ATOM 2455 C C . ASN B 1 133 ? -2.357 18.062 -8.258 1 91.25 133 ASN B C 1
ATOM 2457 O O . ASN B 1 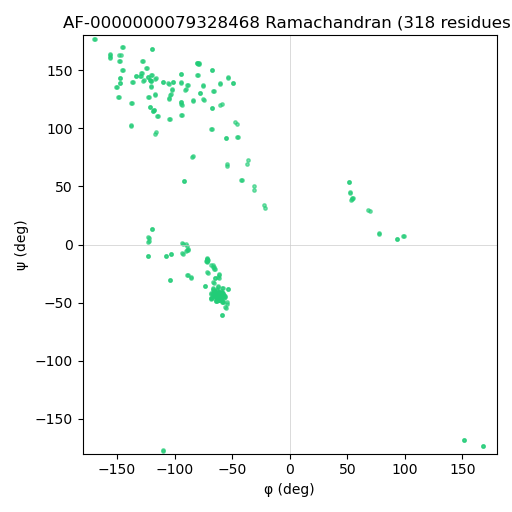133 ? -1.369 17.578 -7.699 1 91.25 133 ASN B O 1
ATOM 2461 N N . ILE B 1 134 ? -2.264 19.078 -9.031 1 91.44 134 ILE B N 1
ATOM 2462 C CA . ILE B 1 134 ? -1.023 19.578 -9.617 1 91.44 134 ILE B CA 1
ATOM 2463 C C . ILE B 1 134 ? -0.121 20.125 -8.516 1 91.44 134 ILE B C 1
ATOM 2465 O O . ILE B 1 134 ? 1.101 19.969 -8.562 1 91.44 134 ILE B O 1
ATOM 2469 N N . ASN B 1 135 ? -0.728 20.75 -7.551 1 87.88 135 ASN B N 1
ATOM 2470 C CA . ASN B 1 135 ? 0.037 21.328 -6.453 1 87.88 135 ASN B CA 1
ATOM 2471 C C . ASN B 1 135 ? 0.786 20.25 -5.664 1 87.88 135 ASN B C 1
ATOM 2473 O O . ASN B 1 135 ? 1.976 20.406 -5.383 1 87.88 135 ASN B O 1
ATOM 2477 N N . ALA B 1 136 ? 0.075 19.188 -5.312 1 90.06 136 ALA B N 1
ATOM 2478 C CA . ALA B 1 136 ? 0.708 18.094 -4.574 1 90.06 136 ALA B CA 1
ATOM 2479 C C . ALA B 1 136 ? 1.83 17.453 -5.391 1 90.06 136 ALA B C 1
ATOM 2481 O O . ALA B 1 136 ? 2.922 17.219 -4.875 1 90.06 136 ALA B O 1
ATOM 2482 N N . LYS B 1 137 ? 1.595 17.266 -6.641 1 93.62 137 LYS B N 1
ATOM 2483 C CA . LYS B 1 137 ? 2.588 16.656 -7.523 1 93.62 137 LYS B CA 1
ATOM 2484 C C . LYS B 1 137 ? 3.863 17.5 -7.57 1 93.62 137 LYS B C 1
ATOM 2486 O O . LYS B 1 137 ? 4.969 16.953 -7.469 1 93.62 137 LYS B O 1
ATOM 2491 N N . ALA B 1 138 ? 3.715 18.781 -7.746 1 93 138 ALA B N 1
ATOM 2492 C CA . ALA B 1 138 ? 4.859 19.688 -7.777 1 93 138 ALA B CA 1
ATOM 2493 C C . ALA B 1 138 ? 5.645 19.625 -6.469 1 93 138 ALA B C 1
ATOM 2495 O O . ALA B 1 138 ? 6.879 19.609 -6.48 1 93 138 ALA B O 1
ATOM 2496 N N . THR B 1 139 ? 4.918 19.547 -5.406 1 90.94 139 THR B N 1
ATOM 2497 C CA . THR B 1 139 ? 5.543 19.469 -4.09 1 90.94 139 THR B CA 1
ATOM 2498 C C . THR B 1 139 ? 6.352 18.188 -3.953 1 90.94 139 THR B C 1
ATOM 2500 O O . THR B 1 139 ? 7.516 18.219 -3.551 1 90.94 139 THR B O 1
ATOM 2503 N N . TYR B 1 140 ? 5.777 17.016 -4.312 1 93.25 140 TYR B N 1
ATOM 2504 C CA . TYR B 1 140 ? 6.457 15.727 -4.176 1 93.25 140 TYR B CA 1
ATOM 2505 C C . TYR B 1 140 ? 7.703 15.68 -5.051 1 93.25 140 TYR B C 1
ATOM 2507 O O . TYR B 1 140 ? 8.742 15.172 -4.633 1 93.25 140 TYR B O 1
ATOM 2515 N N . LYS B 1 141 ? 7.598 16.25 -6.234 1 94.12 141 LYS B N 1
ATOM 2516 C CA . LYS B 1 141 ? 8.758 16.328 -7.117 1 94.12 141 LYS B CA 1
ATOM 2517 C C . LYS B 1 141 ? 9.867 17.172 -6.508 1 94.12 141 LYS B C 1
ATOM 2519 O O . LYS B 1 141 ? 11.039 16.797 -6.535 1 94.12 141 LYS B O 1
ATOM 2524 N N . SER B 1 142 ? 9.469 18.297 -5.949 1 93.19 142 SER B N 1
ATOM 2525 C CA . SER B 1 142 ? 10.445 19.203 -5.344 1 93.19 142 SER B CA 1
ATOM 2526 C C . SER B 1 142 ? 11.125 18.562 -4.141 1 93.19 142 SER B C 1
ATOM 2528 O O . SER B 1 142 ? 12.234 18.938 -3.773 1 93.19 142 SER B O 1
ATOM 2530 N N . LEU B 1 143 ? 10.5 17.562 -3.557 1 91.94 143 LEU B N 1
ATOM 2531 C CA . LEU B 1 143 ? 11.023 16.875 -2.385 1 91.94 143 LEU B CA 1
ATOM 2532 C C . LEU B 1 143 ? 11.844 15.664 -2.795 1 91.94 143 LEU B C 1
ATOM 2534 O O . LEU B 1 143 ? 12.281 14.883 -1.941 1 91.94 143 LEU B O 1
ATOM 2538 N N . GLY B 1 144 ? 11.984 15.414 -4.098 1 92.81 144 GLY B N 1
ATOM 2539 C CA . GLY B 1 144 ? 12.891 14.391 -4.598 1 92.81 144 GLY B CA 1
ATOM 2540 C C . GLY B 1 144 ? 12.195 13.086 -4.938 1 92.81 144 GLY B C 1
ATOM 2541 O O . GLY B 1 144 ? 12.844 12.086 -5.234 1 92.81 144 GLY B O 1
ATOM 2542 N N . MET B 1 145 ? 10.891 13.086 -4.891 1 96.25 145 MET B N 1
ATOM 2543 C CA . MET B 1 145 ? 10.172 11.883 -5.309 1 96.25 145 MET B CA 1
ATOM 2544 C C . MET B 1 145 ? 10.062 11.812 -6.828 1 96.25 145 MET B C 1
ATOM 2546 O O . MET B 1 145 ? 10.094 12.836 -7.504 1 96.25 145 MET B O 1
ATOM 2550 N N . GLN B 1 146 ? 9.898 10.602 -7.289 1 96.12 146 GLN B N 1
ATOM 2551 C CA . GLN B 1 146 ? 9.773 10.367 -8.727 1 96.12 146 GLN B CA 1
ATOM 2552 C C . GLN B 1 146 ? 8.445 9.688 -9.062 1 96.12 146 GLN B C 1
ATOM 2554 O O . GLN B 1 146 ? 8.008 8.789 -8.344 1 96.12 146 GLN B O 1
ATOM 2559 N N . GLU B 1 147 ? 7.91 10.125 -10.156 1 96.19 147 GLU B N 1
ATOM 2560 C CA . GLU B 1 147 ? 6.711 9.438 -10.625 1 96.19 147 GLU B CA 1
ATOM 2561 C C . GLU B 1 147 ? 7.031 8 -11.047 1 96.19 147 GLU B C 1
ATOM 2563 O O . GLU B 1 147 ? 8.016 7.762 -11.75 1 96.19 147 GLU B O 1
ATOM 2568 N N . CYS B 1 148 ? 6.23 7.074 -10.57 1 95.62 148 CYS B N 1
ATOM 2569 C CA . CYS B 1 148 ? 6.43 5.672 -10.914 1 95.62 148 CYS B CA 1
ATOM 2570 C C . CYS B 1 148 ? 5.883 5.367 -12.305 1 95.62 148 CYS B C 1
ATOM 2572 O O . CYS B 1 148 ? 5.023 6.094 -12.805 1 95.62 148 CYS B O 1
ATOM 2574 N N . ASN B 1 149 ? 6.395 4.383 -12.883 1 94.44 149 ASN B N 1
ATOM 2575 C CA . ASN B 1 149 ? 5.898 3.904 -14.172 1 94.44 149 ASN B CA 1
ATOM 2576 C C . ASN B 1 149 ? 4.844 2.818 -14 1 94.44 149 ASN B C 1
ATOM 2578 O O . ASN B 1 149 ? 4.945 1.744 -14.594 1 94.44 149 ASN B O 1
ATOM 2582 N N . TYR B 1 150 ? 3.791 3.154 -13.211 1 96.19 150 TYR B N 1
ATOM 2583 C CA . TYR B 1 150 ? 2.732 2.193 -12.914 1 96.19 150 TYR B CA 1
ATOM 2584 C C . TYR B 1 150 ? 1.357 2.824 -13.094 1 96.19 150 TYR B C 1
ATOM 2586 O O . TYR B 1 150 ? 1.172 4.016 -12.836 1 96.19 150 TYR B O 1
ATOM 2594 N N . HIS B 1 151 ? 0.423 2.064 -13.547 1 96.31 151 HIS B N 1
ATOM 2595 C CA . HIS B 1 151 ? -0.994 2.357 -13.359 1 96.31 151 HIS B CA 1
ATOM 2596 C C . HIS B 1 151 ? -1.549 1.642 -12.133 1 96.31 151 HIS B C 1
ATOM 2598 O O . HIS B 1 151 ? -1.125 0.529 -11.812 1 96.31 151 HIS B O 1
ATOM 2604 N N . MET B 1 152 ? -2.465 2.295 -11.539 1 97.31 152 MET B N 1
ATOM 2605 C CA . MET B 1 152 ? -3.133 1.693 -10.383 1 97.31 152 MET B CA 1
ATOM 2606 C C . MET B 1 152 ? -4.539 1.228 -10.758 1 97.31 152 MET B C 1
ATOM 2608 O O . MET B 1 152 ? -5.262 1.929 -11.461 1 97.31 152 MET B O 1
ATOM 2612 N N . TYR B 1 153 ? -4.949 0.079 -10.281 1 97.62 153 TYR B N 1
ATOM 2613 C CA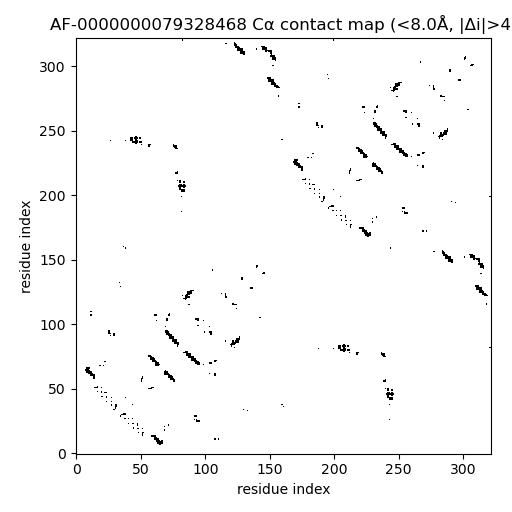 . TYR B 1 153 ? -6.285 -0.474 -10.453 1 97.62 153 TYR B CA 1
ATOM 2614 C C . TYR B 1 153 ? -6.914 -0.799 -9.102 1 97.62 153 TYR B C 1
ATOM 2616 O O . TYR B 1 153 ? -6.203 -1.039 -8.117 1 97.62 153 TYR B O 1
ATOM 2624 N N . GLU B 1 154 ? -8.242 -0.744 -9.078 1 97.69 154 GLU B N 1
ATOM 2625 C CA . GLU B 1 154 ? -8.906 -1.071 -7.824 1 97.69 154 GLU B CA 1
ATOM 2626 C C . GLU B 1 154 ? -10.234 -1.781 -8.07 1 97.69 154 GLU B C 1
ATOM 2628 O O . GLU B 1 154 ? -10.805 -1.675 -9.164 1 97.69 154 GLU B O 1
ATOM 2633 N N . TYR B 1 155 ? -10.609 -2.613 -7.16 1 96.69 155 TYR B N 1
ATOM 2634 C CA . TYR B 1 155 ? -11.93 -3.203 -6.941 1 96.69 155 TYR B CA 1
ATOM 2635 C C . TYR B 1 155 ? -12.453 -2.863 -5.551 1 96.69 155 TYR B C 1
ATOM 2637 O O . TYR B 1 155 ? -11.766 -3.084 -4.551 1 96.69 155 TYR B O 1
ATOM 2645 N N . GLU B 1 156 ? -13.586 -2.152 -5.492 1 91.06 156 GLU B N 1
ATOM 2646 C CA . GLU B 1 156 ? -14.164 -1.836 -4.191 1 91.06 156 GLU B CA 1
ATOM 2647 C C . GLU B 1 156 ? -15.539 -2.471 -4.031 1 91.06 156 GLU B C 1
ATOM 2649 O O . GLU B 1 156 ? -16.375 -2.408 -4.941 1 91.06 156 GLU B O 1
ATOM 2654 N N . GLN B 1 157 ? -15.75 -3.168 -2.949 1 76.56 157 GLN B N 1
ATOM 2655 C CA . GLN B 1 157 ? -17.047 -3.748 -2.621 1 76.56 157 GLN B CA 1
ATOM 2656 C C . GLN B 1 157 ? -18.125 -2.67 -2.518 1 76.56 157 GLN B C 1
ATOM 2658 O O . GLN B 1 157 ? -19.203 -2.801 -3.1 1 76.56 157 GLN B O 1
ATOM 2663 N N . MET B 1 158 ? -17.938 -1.72 -1.591 1 67 158 MET B N 1
ATOM 2664 C CA . MET B 1 158 ? -18.859 -0.609 -1.378 1 67 158 MET B CA 1
ATOM 2665 C C . MET B 1 158 ? -18.188 0.725 -1.673 1 67 158 MET B C 1
ATOM 2667 O O . MET B 1 158 ? -17.188 1.077 -1.032 1 67 158 MET B O 1
ATOM 2671 N N . GLU B 1 159 ? -18.375 1.23 -2.902 1 60.81 159 GLU B N 1
ATOM 2672 C CA . GLU B 1 159 ? -17.719 2.48 -3.271 1 60.81 159 GLU B CA 1
ATOM 2673 C C . GLU B 1 159 ? -18.141 3.617 -2.338 1 60.81 159 GLU B C 1
ATOM 2675 O O . GLU B 1 159 ? -19.297 3.723 -1.958 1 60.81 159 GLU B O 1
ATOM 2680 N N . ILE B 1 160 ? -17.188 4.281 -1.602 1 55.88 160 ILE B N 1
ATOM 2681 C CA . ILE B 1 160 ? -17.5 5.559 -0.978 1 55.88 160 ILE B CA 1
ATOM 2682 C C . ILE B 1 160 ? -18.016 6.535 -2.035 1 55.88 160 ILE B C 1
ATOM 2684 O O . ILE B 1 160 ? -17.359 6.758 -3.055 1 55.88 160 ILE B O 1
ATOM 2688 N N . LYS B 1 161 ? -19.375 6.625 -2.27 1 43.47 161 LYS B N 1
ATOM 2689 C CA . LYS B 1 161 ? -19.953 7.641 -3.146 1 43.47 161 LYS B CA 1
ATOM 2690 C C . LYS B 1 161 ? -19.703 9.039 -2.598 1 43.47 161 LYS B C 1
ATOM 2692 O O . LYS B 1 161 ? -19.719 9.25 -1.383 1 43.47 161 LYS B O 1
#

Sequence (322 aa):
MSNYENSNSIKIRKAKIEDLETIVKFNYNLAKETEDKELDLEILTKGVESMLSDKSKGQYYVYTINDKVVGQIMHTYEWSDWRNGMFLWVQSVYVDAKHRRKGVYKELYNYVKNICDEDDDIAGIRLYVEKENINAKATYKSLGMQECNYHMYEYEQMEIKMSNYENSNSIKIRKAKIEDLETIVKFNYNLAKETEDKELDLEILTKGVESMLSDKSKGQYYVYTINDKVVGQIMHTYEWSDWRNGMFLWVQSVYVDAKHRRKGVYKELYNYVKNICDEDDDIAGIRLYVEKENINAKATYKSLGMQECNYHMYEYEQMEIK

InterPro domains:
  IPR000182 GNAT domain [PF00583] (52-145)
  IPR000182 GNAT domain [PS51186] (10-161)
  IPR016181 Acyl-CoA N-acyltransferase [SSF55729] (10-155)
  IPR050680 YpeA/RimI acetyltransferase [PTHR43420] (6-157)

Solvent-accessible surface area (backbone atoms only — not comparable to full-atom values): 17567 Å² total; per-residue (Å²): 132,81,79,74,74,80,74,70,50,69,48,77,43,74,60,50,75,89,43,46,68,59,53,42,52,45,50,43,50,42,36,35,75,75,67,72,35,72,69,55,64,68,45,26,44,53,13,46,51,51,36,70,73,32,70,90,42,26,49,48,34,30,35,24,53,70,84,38,77,46,29,38,37,28,31,26,50,37,63,33,36,75,69,43,24,29,32,34,35,51,42,76,65,40,58,43,78,93,56,53,95,68,54,56,65,59,51,54,50,49,53,53,48,49,52,37,73,73,30,90,54,34,47,26,40,34,37,69,40,51,68,84,42,55,68,60,52,53,50,44,45,74,72,66,35,40,76,52,70,44,42,37,37,36,40,59,82,69,72,87,111,132,80,78,75,74,80,74,70,50,69,46,76,43,72,58,51,74,88,44,47,68,59,52,42,52,45,50,42,49,42,36,34,75,75,68,72,35,72,69,55,64,67,44,26,44,52,13,46,51,52,38,72,73,30,71,88,41,25,49,49,34,30,35,23,52,70,85,35,78,46,30,38,34,28,32,28,50,37,63,32,36,76,68,45,24,30,31,34,35,51,41,76,65,39,58,42,78,93,57,55,96,70,54,56,65,59,53,53,50,49,52,52,49,49,53,37,73,73,32,88,54,35,45,27,40,33,37,68,41,53,69,84,42,57,68,59,52,53,50,45,45,75,71,65,33,41,77,52,71,45,42,36,36,36,38,58,81,68,70,87,112

Organism: NCBI:txid704125